Protein AF-A0A447XB36-F1 (afdb_monomer_lite)

Foldseek 3Di:
DCVLVVLVVVLPPDDPLVVLLVVLLPDDLVVLVVVLVVLVVLLLVLLVLLLVLLLVLLCLVQLVQVLVVLLVVLVVLLVVLVCVLVVVDPPDDDDDPVRNVVSVVSNVVSVVVNVVSVVSNVCSVVSNVVSVSSNVSSVSVSVVSVVSSVSSLVSSLVNLLVVLVVVLVCLLCPVPPPPCCVDPVVVVVSVVSNVVSVVSNVVSVVVSVVVVLVVVVVVLVSLQVSLVSSLVSLVVVPPGGPVSVVVSVVSVVVHDDPVVSVD

pLDDT: mean 79.92, std 12.74, range [40.78, 95.88]

Radius of gyration: 32.94 Å; chains: 1; bounding box: 85×35×101 Å

Secondary structure (DSSP, 8-state):
-HHHHHHHHHHTS---HHHHHHHHHHS-HHHHHHHHHHHHHHHHHHHHHHHHHHHHHHHHHHHHHHHHHHHHHHHHHHHHHHHHHHT-STTPPPPPHHHHHHHHHHHHHHHHHHHHHHHHHHHHHHHHHHHHHHHHHHHHHHHHHHHHHHHHHHHHHHHHHHHHHHHHHHHH--TT-TTTTTSHHHHHHHHHHHHHHHHHHHHHHHHHHHHHHHHHHHHHHHHHHHHHHHHHHHHHH-TT-HHHHHHHHHHHTTSPPGGGG--

Sequence (263 aa):
MRQATAALTALSDVDNDEETRKILSTLSLRQLETRVAQALDDLQNAQNDLASYNSQLVSLQTQPERVQNAMYNASQQLQQIRSRLDGTDVGETALRPSQKVLMQAQQALLNAEIDQQRKSLEGNTVLQDTLQKQRDYVTANSARLEHQLQLLQEAVNSKRLTLTEKTAQEAVSPDEAARIQANPLVKQELEINQQLSQRLITATENGNQLMQQNIKVKNWLERALQSERNIKEQIAVLKGSLLLSRILYQQQQTLPSADELET

Structure (mmCIF, N/CA/C/O backbone):
data_AF-A0A447XB36-F1
#
_entry.id   AF-A0A447XB36-F1
#
loop_
_atom_site.group_PDB
_atom_site.id
_atom_site.type_symbol
_atom_site.label_atom_id
_atom_site.label_alt_id
_atom_site.label_comp_id
_atom_site.label_asym_id
_atom_site.label_entity_id
_atom_site.label_seq_id
_atom_site.pdbx_PDB_ins_code
_atom_site.Cartn_x
_atom_site.Cartn_y
_atom_site.Cartn_z
_atom_site.occupancy
_atom_site.B_iso_or_equiv
_atom_site.auth_seq_id
_atom_site.auth_comp_id
_atom_site.auth_asym_id
_atom_site.auth_atom_id
_atom_site.pdbx_PDB_model_num
ATOM 1 N N . MET A 1 1 ? -5.882 9.132 -14.632 1.00 53.75 1 MET A N 1
ATOM 2 C CA . MET A 1 1 ? -5.693 10.569 -14.326 1.00 53.75 1 MET A CA 1
ATOM 3 C C . MET A 1 1 ? -6.924 11.231 -13.733 1.00 53.75 1 MET A C 1
ATOM 5 O O . MET A 1 1 ? -6.923 11.401 -12.525 1.00 53.75 1 MET A O 1
ATOM 9 N N . ARG A 1 2 ? -7.981 11.538 -14.506 1.00 57.16 2 ARG A N 1
ATOM 10 C CA . ARG A 1 2 ? -9.162 12.263 -13.982 1.00 57.16 2 ARG A CA 1
ATOM 11 C C . ARG A 1 2 ? -9.849 11.580 -12.796 1.00 57.16 2 ARG A C 1
ATOM 13 O O . ARG A 1 2 ? -10.275 12.274 -11.888 1.00 57.16 2 ARG A O 1
ATOM 20 N N . GLN A 1 3 ? -9.925 10.249 -12.787 1.00 61.97 3 GLN A N 1
ATOM 21 C CA . GLN A 1 3 ? -10.539 9.493 -11.689 1.00 61.97 3 GLN A CA 1
ATOM 22 C C . GLN A 1 3 ? -9.737 9.588 -10.386 1.00 61.97 3 GLN A C 1
ATOM 24 O O . GLN A 1 3 ? -10.319 9.922 -9.369 1.00 61.97 3 GLN A O 1
ATOM 29 N N . ALA A 1 4 ? -8.415 9.385 -10.417 1.00 57.50 4 ALA A N 1
ATOM 30 C CA . ALA A 1 4 ? -7.570 9.495 -9.223 1.00 57.50 4 ALA A CA 1
ATOM 31 C C . ALA A 1 4 ? -7.555 10.926 -8.662 1.00 57.50 4 ALA A C 1
ATOM 33 O O . ALA A 1 4 ? -7.683 11.112 -7.460 1.00 57.50 4 ALA A O 1
ATOM 34 N N . THR A 1 5 ? -7.480 11.947 -9.525 1.00 62.06 5 THR A N 1
ATOM 35 C CA . THR A 1 5 ? -7.550 13.349 -9.084 1.00 62.06 5 THR A CA 1
ATOM 36 C C . THR A 1 5 ? -8.934 13.720 -8.560 1.00 62.06 5 THR A C 1
ATOM 38 O O . THR A 1 5 ? -9.028 14.368 -7.526 1.00 62.06 5 THR A O 1
ATOM 41 N N . ALA A 1 6 ? -10.015 13.294 -9.222 1.00 61.00 6 ALA A N 1
ATOM 42 C CA . ALA A 1 6 ? -11.375 13.560 -8.753 1.00 61.00 6 ALA A CA 1
ATOM 43 C C . ALA A 1 6 ? -11.662 12.838 -7.431 1.00 61.00 6 ALA A C 1
ATOM 45 O O . ALA A 1 6 ? -12.258 13.426 -6.539 1.00 61.00 6 ALA A O 1
ATOM 46 N N . ALA A 1 7 ? -11.179 11.605 -7.279 1.00 60.91 7 ALA A N 1
ATOM 47 C CA . ALA A 1 7 ? -11.309 10.848 -6.046 1.00 60.91 7 ALA A CA 1
ATOM 48 C C . ALA A 1 7 ? -10.468 11.461 -4.912 1.00 60.91 7 ALA A C 1
ATOM 50 O O . ALA A 1 7 ? -10.973 11.574 -3.806 1.00 60.91 7 ALA A O 1
ATOM 51 N N . LEU A 1 8 ? -9.251 11.954 -5.186 1.00 58.94 8 LEU A N 1
ATOM 52 C CA . LEU A 1 8 ? -8.449 12.718 -4.218 1.00 58.94 8 LEU A CA 1
ATOM 53 C C . LEU A 1 8 ? -9.167 14.003 -3.767 1.00 58.94 8 LEU A C 1
ATOM 55 O O . LEU A 1 8 ? -9.155 14.338 -2.590 1.00 58.94 8 LEU A O 1
ATOM 59 N N . THR A 1 9 ? -9.818 14.701 -4.702 1.00 60.84 9 THR A N 1
ATOM 60 C CA . THR A 1 9 ? -10.578 15.928 -4.402 1.00 60.84 9 THR A CA 1
ATOM 61 C C . THR A 1 9 ? -11.859 15.621 -3.618 1.00 60.84 9 THR A C 1
ATOM 63 O O . THR A 1 9 ? -12.253 16.393 -2.756 1.00 60.84 9 THR A O 1
ATOM 66 N N . ALA A 1 10 ? -12.496 14.476 -3.876 1.00 60.31 10 ALA A N 1
ATOM 67 C CA . ALA A 1 10 ? -13.639 14.003 -3.096 1.00 60.31 10 ALA A CA 1
ATOM 68 C C . ALA A 1 10 ? -13.236 13.537 -1.686 1.00 60.31 10 ALA A C 1
ATOM 70 O O . ALA A 1 10 ? -14.026 13.642 -0.760 1.00 60.31 10 ALA A O 1
ATOM 71 N N . LEU A 1 11 ? -12.001 13.053 -1.519 1.00 56.59 11 LEU A N 1
ATOM 72 C CA . LEU A 1 11 ? -11.417 12.672 -0.230 1.00 56.59 11 LEU A CA 1
ATOM 73 C C . LEU A 1 11 ? -11.003 13.869 0.638 1.00 56.59 11 LEU A C 1
ATOM 75 O O . LEU A 1 11 ? -10.787 13.684 1.830 1.00 56.59 11 LEU A O 1
ATOM 79 N N . SER A 1 12 ? -10.855 15.072 0.069 1.00 52.69 12 SER A N 1
ATOM 80 C CA . SER A 1 12 ? -10.553 16.279 0.852 1.00 52.69 12 SER A CA 1
ATOM 81 C C . SER A 1 12 ? -11.791 16.927 1.472 1.00 52.69 12 SER A C 1
ATOM 83 O O . SER A 1 12 ? -11.647 17.909 2.198 1.00 52.69 12 SER A O 1
ATOM 85 N N . ASP A 1 13 ? -12.990 16.437 1.145 1.00 52.31 13 ASP A N 1
ATOM 86 C CA . ASP A 1 13 ? -14.212 16.880 1.805 1.00 52.31 13 ASP A CA 1
ATOM 87 C C . ASP A 1 13 ? -14.202 16.305 3.224 1.00 52.31 13 ASP A C 1
ATOM 89 O O . ASP A 1 13 ? -14.021 15.104 3.422 1.00 52.31 13 ASP A O 1
ATOM 93 N N . VAL A 1 14 ? -14.257 17.192 4.212 1.00 53.81 14 VAL A N 1
ATOM 94 C CA . VAL A 1 14 ? -14.005 16.863 5.615 1.00 53.81 14 VAL A CA 1
ATOM 95 C C . VAL A 1 14 ? -15.094 15.905 6.090 1.00 53.81 14 VAL A C 1
ATOM 97 O O . VAL A 1 14 ? -16.242 16.317 6.261 1.00 53.81 14 VAL A O 1
ATOM 100 N N . ASP A 1 15 ? -14.734 14.638 6.307 1.00 59.38 15 ASP A N 1
ATOM 101 C CA . ASP A 1 15 ? -15.600 13.677 6.987 1.00 59.38 15 ASP A CA 1
ATOM 102 C C . ASP A 1 15 ? -16.028 14.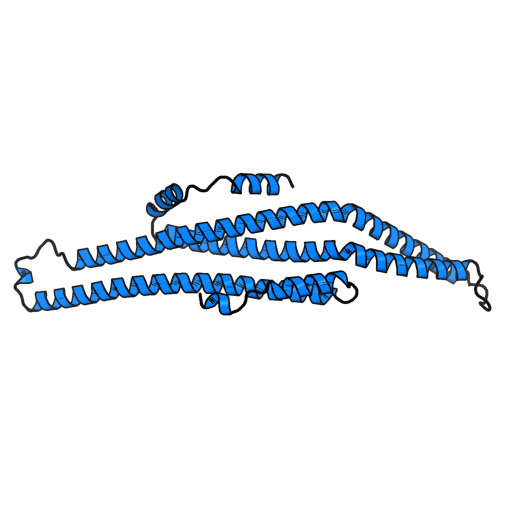298 8.326 1.00 59.38 15 ASP A C 1
ATOM 104 O O . ASP A 1 15 ? -15.210 14.645 9.182 1.00 59.38 15 ASP A O 1
ATOM 108 N N . ASN A 1 16 ? -17.333 14.512 8.495 1.00 77.31 16 ASN A N 1
ATOM 109 C CA . ASN A 1 16 ? -17.877 15.015 9.745 1.00 77.31 16 ASN A CA 1
ATOM 110 C C . ASN A 1 16 ? -17.871 13.865 10.758 1.00 77.31 16 ASN A C 1
ATOM 112 O O . ASN A 1 16 ? -18.843 13.114 10.860 1.00 77.31 16 ASN A O 1
ATOM 116 N N . ASP A 1 17 ? -16.767 13.719 11.493 1.00 81.62 17 ASP A N 1
ATOM 117 C CA . ASP A 1 17 ? -16.557 12.664 12.494 1.00 81.62 17 ASP A CA 1
ATOM 118 C C . ASP A 1 17 ? -17.756 12.495 13.438 1.00 81.62 17 ASP A C 1
ATOM 120 O O . ASP A 1 17 ? -18.117 11.377 13.806 1.00 81.62 17 ASP A O 1
ATOM 124 N N . GLU A 1 18 ? -18.419 13.595 13.797 1.00 81.25 18 GLU A N 1
ATOM 125 C CA . GLU A 1 18 ? -19.588 13.592 14.675 1.00 81.25 18 GLU A CA 1
ATOM 126 C C . GLU A 1 18 ? -20.813 12.934 14.020 1.00 81.25 18 GLU A C 1
ATOM 128 O O . GLU A 1 18 ? -21.544 12.162 14.646 1.00 81.25 18 GLU A O 1
ATOM 133 N N . GLU A 1 19 ? -21.038 13.204 12.738 1.00 84.06 19 GLU A N 1
ATOM 134 C CA . GLU A 1 19 ? -22.109 12.582 11.962 1.00 84.06 19 GLU A CA 1
ATOM 135 C C . GLU A 1 19 ? -21.817 11.102 11.707 1.00 84.06 19 GLU A C 1
ATOM 137 O O . GLU A 1 19 ? -22.691 10.251 11.903 1.00 84.06 19 GLU A O 1
ATOM 142 N N . THR A 1 20 ? -20.562 10.774 11.396 1.00 84.94 20 THR A N 1
ATOM 143 C CA . THR A 1 20 ? -20.104 9.391 11.255 1.00 84.94 20 THR A CA 1
ATOM 144 C C . THR A 1 20 ? -20.304 8.614 12.555 1.00 84.94 20 THR A C 1
ATOM 146 O O . THR A 1 20 ? -20.911 7.542 12.536 1.00 84.94 20 THR A O 1
ATOM 149 N N . ARG A 1 21 ? -19.904 9.163 13.711 1.00 87.88 21 ARG A N 1
ATOM 150 C CA . ARG A 1 21 ? -20.136 8.546 15.030 1.00 87.88 21 ARG A CA 1
ATOM 151 C C . ARG A 1 21 ? -21.618 8.308 15.307 1.00 87.88 21 ARG A C 1
ATOM 153 O O . ARG A 1 21 ? -21.983 7.216 15.752 1.00 87.88 21 ARG A O 1
ATOM 160 N N . LYS A 1 22 ? -22.486 9.281 15.003 1.00 88.12 22 LYS A N 1
ATOM 161 C CA . LYS A 1 22 ? -23.944 9.119 15.140 1.00 88.12 22 LYS A CA 1
ATOM 162 C C . LYS A 1 22 ? -24.453 7.954 14.306 1.00 88.12 22 LYS A C 1
ATOM 164 O O . LYS A 1 22 ? -25.124 7.084 14.857 1.00 88.12 22 LYS A O 1
ATOM 169 N N . ILE A 1 23 ? -24.087 7.882 13.027 1.00 88.88 23 ILE A N 1
ATOM 170 C CA . ILE A 1 23 ? -24.477 6.774 12.146 1.00 88.88 23 ILE A CA 1
ATOM 171 C C . ILE A 1 23 ? -23.977 5.440 12.712 1.00 88.88 23 ILE A C 1
ATOM 173 O O . ILE A 1 23 ? -24.759 4.496 12.831 1.00 88.88 23 ILE A O 1
ATOM 177 N N . LEU A 1 24 ? -22.707 5.357 13.114 1.00 90.75 24 LEU A N 1
ATOM 178 C CA . LEU A 1 24 ? -22.121 4.132 13.661 1.00 90.75 24 LEU A CA 1
ATOM 179 C C . LEU A 1 24 ? -22.831 3.656 14.939 1.00 90.75 24 LEU A C 1
ATOM 181 O O . LEU A 1 24 ? -23.080 2.461 15.080 1.00 90.75 24 LEU A O 1
ATOM 185 N N . SER A 1 25 ? -23.239 4.566 15.829 1.00 89.12 25 SER A N 1
ATOM 186 C CA . SER A 1 25 ? -23.944 4.211 17.074 1.00 89.12 25 SER A CA 1
ATOM 187 C C . SER A 1 25 ? -25.290 3.496 16.849 1.00 89.12 25 SER A C 1
ATOM 189 O O . SER A 1 25 ? -25.697 2.648 17.658 1.00 89.12 25 SER A O 1
ATOM 191 N N . THR A 1 26 ? -25.962 3.792 15.727 1.00 91.88 26 THR A N 1
ATOM 192 C CA . THR A 1 26 ? -27.257 3.189 15.362 1.00 91.88 26 THR A CA 1
ATOM 193 C C . THR A 1 26 ? -27.130 1.747 14.875 1.00 91.88 26 THR A C 1
ATOM 195 O O . THR A 1 26 ? -28.108 0.999 14.895 1.00 91.88 26 THR A O 1
ATOM 198 N N . LEU A 1 27 ? -25.929 1.328 14.473 1.00 92.75 27 LEU A N 1
ATOM 199 C CA . LEU A 1 27 ? -25.681 -0.009 13.954 1.00 92.75 27 LEU A CA 1
ATOM 200 C C . LEU A 1 27 ? -25.655 -1.055 15.076 1.00 92.75 27 LEU A C 1
ATOM 202 O O . LEU A 1 27 ? -25.348 -0.789 16.244 1.00 92.75 27 LEU A O 1
ATOM 206 N N . SER A 1 28 ? -25.979 -2.290 14.702 1.00 94.25 28 SER A N 1
ATOM 207 C CA . SER A 1 28 ? -25.797 -3.452 15.573 1.00 94.25 28 SER A CA 1
ATOM 208 C C . SER A 1 28 ? -24.318 -3.824 15.699 1.00 94.25 28 SER A C 1
ATOM 210 O O . SER A 1 28 ? -23.525 -3.572 14.790 1.00 94.25 28 SER A O 1
ATOM 212 N N . LEU A 1 29 ? -23.955 -4.500 16.796 1.00 91.44 29 LEU A N 1
ATOM 213 C CA . LEU A 1 29 ? -22.586 -4.978 17.024 1.00 91.44 29 LEU A CA 1
ATOM 214 C C . LEU A 1 29 ? -22.067 -5.806 15.836 1.00 91.44 29 LEU A C 1
ATOM 216 O O . LEU A 1 29 ? -20.983 -5.544 15.328 1.00 91.44 29 LEU A O 1
ATOM 220 N N . ARG A 1 30 ? -22.888 -6.723 15.314 1.00 91.75 30 ARG A N 1
ATOM 221 C CA . ARG A 1 30 ? -22.528 -7.561 14.162 1.00 91.75 30 ARG A CA 1
ATOM 222 C C . ARG A 1 30 ? -22.269 -6.746 12.889 1.00 91.75 30 ARG A C 1
ATOM 224 O O . ARG A 1 30 ? -21.367 -7.073 12.120 1.00 91.75 30 ARG A O 1
ATOM 231 N N . GLN A 1 31 ? -23.051 -5.691 12.646 1.00 93.69 31 GLN A N 1
ATOM 232 C CA . GLN A 1 31 ? -22.829 -4.796 11.504 1.00 93.69 31 GLN A CA 1
ATOM 233 C C . GLN A 1 31 ? -21.529 -4.005 11.660 1.00 93.69 31 GLN A C 1
ATOM 235 O O . GLN A 1 31 ? -20.800 -3.851 10.682 1.00 93.69 31 GLN A O 1
ATOM 240 N N . LEU A 1 32 ? -21.226 -3.536 12.873 1.00 93.12 32 LEU A N 1
ATOM 241 C CA . LEU A 1 32 ? -19.975 -2.841 13.168 1.00 93.12 32 LEU A CA 1
ATOM 242 C C . LEU A 1 32 ? -18.763 -3.762 12.976 1.00 93.12 32 LEU A C 1
ATOM 244 O O . LEU A 1 32 ? -17.835 -3.391 12.268 1.00 93.12 32 LEU A O 1
ATOM 248 N N . GLU A 1 33 ? -18.804 -4.988 13.501 1.00 89.62 33 GLU A N 1
ATOM 249 C CA . GLU A 1 33 ? -17.739 -5.989 13.326 1.00 89.62 33 GLU A CA 1
ATOM 250 C C . GLU A 1 33 ? -17.520 -6.358 11.852 1.00 89.62 33 GLU A C 1
ATOM 252 O O . GLU A 1 33 ? -16.382 -6.471 11.400 1.00 89.62 33 GLU A O 1
ATOM 257 N N . THR A 1 34 ? -18.601 -6.471 11.072 1.00 94.06 34 THR A N 1
ATOM 258 C CA . THR A 1 34 ? -18.507 -6.710 9.621 1.00 94.06 34 THR A CA 1
ATOM 259 C C . THR A 1 34 ? -17.826 -5.538 8.910 1.00 94.06 34 THR A C 1
ATOM 261 O O . THR A 1 34 ? -16.974 -5.746 8.051 1.00 94.06 34 THR A O 1
ATOM 264 N N . ARG A 1 35 ? -18.162 -4.294 9.281 1.00 93.19 35 ARG A N 1
ATOM 265 C CA . ARG A 1 35 ? -17.521 -3.097 8.717 1.00 93.19 35 ARG A CA 1
ATOM 266 C C . ARG A 1 35 ? -16.053 -2.973 9.117 1.00 93.19 35 ARG A C 1
ATOM 268 O O . ARG A 1 35 ? -15.262 -2.547 8.289 1.00 93.19 35 ARG A O 1
ATOM 275 N N . VAL A 1 36 ? -15.684 -3.370 10.337 1.00 89.81 36 VAL A N 1
ATOM 276 C CA . VAL A 1 36 ? -14.276 -3.455 10.763 1.00 89.81 36 VAL A CA 1
ATOM 277 C C . VAL A 1 36 ? -13.513 -4.440 9.880 1.00 89.81 36 VAL A C 1
ATOM 279 O O . VAL A 1 36 ? -12.445 -4.101 9.381 1.00 89.81 36 VAL A O 1
ATOM 282 N N . ALA A 1 37 ? -14.065 -5.635 9.647 1.00 88.88 37 ALA A N 1
ATOM 283 C CA . ALA A 1 37 ? -13.432 -6.630 8.785 1.00 88.88 37 ALA A CA 1
ATOM 284 C C . ALA A 1 37 ? -13.259 -6.120 7.344 1.00 88.88 37 ALA A C 1
ATOM 286 O O . ALA A 1 37 ? -12.182 -6.280 6.776 1.00 88.88 37 ALA A O 1
ATOM 287 N N . GLN A 1 38 ? -14.277 -5.454 6.787 1.00 92.31 38 GLN A N 1
ATOM 288 C CA . GLN A 1 38 ? -14.195 -4.858 5.452 1.00 92.31 38 GLN A CA 1
ATOM 289 C C . GLN A 1 38 ? -13.150 -3.740 5.383 1.00 92.31 38 GLN A C 1
ATOM 291 O O . GLN A 1 38 ? -12.333 -3.732 4.475 1.00 92.31 38 GLN A O 1
ATOM 296 N N . ALA A 1 39 ? -13.131 -2.827 6.359 1.00 89.00 39 ALA A N 1
ATOM 297 C CA . ALA A 1 39 ? -12.161 -1.733 6.392 1.00 89.00 39 ALA A CA 1
ATOM 298 C C . ALA A 1 39 ? -10.715 -2.246 6.502 1.00 89.00 39 ALA A C 1
ATOM 300 O O . ALA A 1 39 ? -9.812 -1.662 5.910 1.00 89.00 39 ALA A O 1
ATOM 301 N N . LEU A 1 40 ? -10.494 -3.352 7.222 1.00 87.19 40 LEU A N 1
ATOM 302 C CA . LEU A 1 40 ? -9.193 -4.021 7.279 1.00 87.19 40 LEU A CA 1
ATOM 303 C C . LEU A 1 40 ? -8.793 -4.644 5.933 1.00 87.19 40 LEU A C 1
ATOM 305 O O . LEU A 1 40 ? -7.628 -4.549 5.560 1.00 87.19 40 LEU A O 1
ATOM 309 N N . ASP A 1 41 ? -9.727 -5.271 5.215 1.00 90.06 41 ASP A N 1
ATOM 310 C CA . ASP A 1 41 ? -9.472 -5.831 3.879 1.00 90.06 41 ASP A CA 1
ATOM 311 C C . ASP A 1 41 ? -9.183 -4.723 2.851 1.00 90.06 41 ASP A C 1
ATOM 313 O O . ASP A 1 41 ? -8.203 -4.781 2.109 1.00 90.06 41 ASP A O 1
ATOM 317 N N . ASP A 1 42 ? -9.972 -3.647 2.873 1.00 90.19 42 ASP A N 1
ATOM 318 C CA . ASP A 1 42 ? -9.775 -2.473 2.021 1.00 90.19 42 ASP A CA 1
ATOM 319 C C . ASP A 1 42 ? -8.419 -1.803 2.296 1.00 90.19 42 ASP A C 1
ATOM 321 O O . ASP A 1 42 ? -7.712 -1.420 1.360 1.00 90.19 42 ASP A O 1
ATOM 325 N N . LEU A 1 43 ? -8.024 -1.693 3.572 1.00 86.62 43 LEU A N 1
ATOM 326 C CA . LEU A 1 43 ? -6.723 -1.151 3.967 1.00 86.62 43 LEU A CA 1
ATOM 327 C C . LEU A 1 43 ? -5.581 -2.038 3.462 1.00 86.62 43 LEU A C 1
ATOM 329 O O . LEU A 1 43 ? -4.606 -1.527 2.912 1.00 86.62 43 LEU A O 1
ATOM 333 N N . GLN A 1 44 ? -5.720 -3.359 3.583 1.00 85.75 44 GLN A N 1
ATOM 334 C CA . GLN A 1 44 ? -4.738 -4.313 3.077 1.00 85.75 44 GLN A CA 1
ATOM 335 C C . GLN A 1 44 ? -4.583 -4.207 1.550 1.00 85.75 44 GLN A C 1
ATOM 337 O O . GLN A 1 44 ? -3.464 -4.200 1.031 1.00 85.75 44 GLN A O 1
ATOM 342 N N . ASN A 1 45 ? -5.690 -4.073 0.818 1.00 89.75 45 ASN A N 1
ATOM 343 C CA . ASN A 1 45 ? -5.673 -3.876 -0.631 1.00 89.75 45 ASN A CA 1
ATOM 344 C C . ASN A 1 45 ? -5.000 -2.551 -1.017 1.00 89.75 45 ASN A C 1
ATOM 346 O O . ASN A 1 45 ? -4.112 -2.542 -1.870 1.00 89.75 45 ASN A O 1
ATOM 350 N N . ALA A 1 46 ? -5.333 -1.454 -0.332 1.00 87.94 46 ALA A N 1
ATOM 351 C CA . ALA A 1 46 ? -4.697 -0.157 -0.552 1.00 87.94 46 ALA A CA 1
ATOM 352 C C . ALA A 1 46 ? -3.179 -0.208 -0.294 1.00 87.94 46 ALA A C 1
ATOM 354 O O . ALA A 1 46 ? -2.389 0.339 -1.063 1.00 87.94 46 ALA A O 1
ATOM 355 N N . GLN A 1 47 ? -2.731 -0.915 0.743 1.00 82.00 47 GLN A N 1
ATOM 356 C CA . GLN A 1 47 ? -1.302 -1.100 1.002 1.00 82.00 47 GLN A CA 1
ATOM 357 C C . GLN A 1 47 ? -0.597 -1.919 -0.095 1.00 82.00 47 GLN A C 1
ATOM 359 O O . GLN A 1 47 ? 0.507 -1.556 -0.508 1.00 82.00 47 GLN A O 1
ATOM 364 N N . ASN A 1 48 ? -1.231 -2.979 -0.611 1.00 85.38 48 ASN A N 1
ATOM 365 C CA . ASN A 1 48 ? -0.708 -3.756 -1.743 1.00 85.38 48 ASN A CA 1
ATOM 366 C C . ASN A 1 48 ? -0.627 -2.922 -3.035 1.00 85.38 48 ASN A C 1
ATOM 368 O O . ASN A 1 48 ? 0.320 -3.055 -3.812 1.00 85.38 48 ASN A O 1
ATOM 372 N N . ASP A 1 49 ? -1.586 -2.030 -3.270 1.00 87.38 49 ASP A N 1
ATOM 373 C CA . ASP A 1 49 ? -1.532 -1.113 -4.410 1.00 87.38 49 ASP A CA 1
ATOM 374 C C . ASP A 1 49 ? -0.380 -0.113 -4.253 1.00 87.38 49 ASP A C 1
ATOM 376 O O 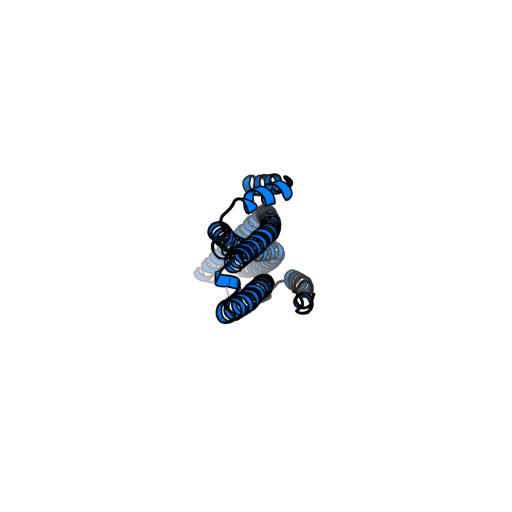. ASP A 1 49 ? 0.402 0.102 -5.183 1.00 87.38 49 ASP A O 1
ATOM 380 N N . LEU A 1 50 ? -0.210 0.449 -3.052 1.00 85.38 50 LEU A N 1
ATOM 381 C CA . LEU A 1 50 ? 0.876 1.376 -2.728 1.00 85.38 50 LEU A CA 1
ATOM 382 C C . LEU A 1 50 ? 2.256 0.731 -2.921 1.00 85.38 50 LEU A C 1
ATOM 384 O O . LEU A 1 50 ? 3.172 1.373 -3.439 1.00 85.38 50 LEU A O 1
ATOM 388 N N . ALA A 1 51 ? 2.393 -0.544 -2.556 1.00 80.75 51 ALA A N 1
ATOM 389 C CA . ALA A 1 51 ? 3.558 -1.375 -2.846 1.00 80.75 51 ALA A CA 1
ATOM 390 C C . ALA A 1 51 ? 3.907 -1.385 -4.335 1.00 80.75 51 ALA A C 1
ATOM 392 O O . ALA A 1 51 ? 5.012 -1.021 -4.746 1.00 80.75 51 ALA A O 1
ATOM 393 N N . SER A 1 52 ? 2.920 -1.782 -5.137 1.00 85.94 52 SER A N 1
ATOM 394 C CA . SER A 1 52 ? 3.056 -1.963 -6.573 1.00 85.94 52 SER A CA 1
ATOM 395 C C . SER A 1 52 ? 3.394 -0.641 -7.255 1.00 85.94 52 SER A C 1
ATOM 397 O O . SER A 1 52 ? 4.334 -0.576 -8.049 1.00 85.94 52 SER A O 1
ATOM 399 N N . TYR A 1 53 ? 2.705 0.444 -6.889 1.00 87.25 53 TYR A N 1
ATOM 400 C CA . TYR A 1 53 ? 2.986 1.772 -7.428 1.00 87.25 53 TYR A CA 1
ATOM 401 C C . TYR A 1 53 ? 4.377 2.276 -7.050 1.00 87.25 53 TYR A C 1
ATOM 403 O O . TYR A 1 53 ? 5.060 2.835 -7.905 1.00 87.25 53 TYR A O 1
ATOM 411 N N . ASN A 1 54 ? 4.840 2.047 -5.818 1.00 82.44 54 ASN A N 1
ATOM 412 C CA . ASN A 1 54 ? 6.192 2.433 -5.413 1.00 82.44 54 ASN A CA 1
ATOM 413 C C . ASN A 1 54 ? 7.268 1.657 -6.183 1.00 82.44 54 ASN A C 1
ATOM 415 O O . ASN A 1 54 ? 8.217 2.269 -6.672 1.00 82.44 54 ASN A O 1
ATOM 419 N N . SER A 1 55 ? 7.107 0.344 -6.355 1.00 82.75 55 SER A N 1
ATOM 420 C CA . SER A 1 55 ? 8.033 -0.475 -7.149 1.00 82.75 55 SER A CA 1
ATOM 421 C C . SER A 1 55 ? 8.096 -0.006 -8.610 1.00 82.75 55 SER A C 1
ATOM 423 O O . SER A 1 55 ? 9.176 0.241 -9.162 1.00 82.75 55 SER A O 1
ATOM 425 N N . GLN A 1 56 ? 6.932 0.241 -9.221 1.00 86.69 56 GLN A N 1
ATOM 426 C CA . GLN A 1 56 ? 6.838 0.774 -10.581 1.00 86.69 56 GLN A CA 1
ATOM 427 C C . GLN A 1 56 ? 7.456 2.175 -10.698 1.00 86.69 56 GLN A C 1
ATOM 429 O O . GLN A 1 56 ? 8.210 2.429 -11.638 1.00 86.69 56 GLN A O 1
ATOM 434 N N . LEU A 1 57 ? 7.209 3.067 -9.732 1.00 87.06 57 LEU A N 1
ATOM 435 C CA . LEU A 1 57 ? 7.803 4.405 -9.693 1.00 87.06 57 LEU A CA 1
ATOM 436 C C . LEU A 1 57 ? 9.325 4.351 -9.611 1.00 87.06 57 LEU A C 1
ATOM 438 O O . LEU A 1 57 ? 9.989 5.057 -10.366 1.00 87.06 57 LEU A O 1
ATOM 442 N N . VAL A 1 58 ? 9.890 3.505 -8.749 1.00 83.44 58 VAL A N 1
ATOM 443 C CA . VAL A 1 58 ? 11.348 3.349 -8.645 1.00 83.44 58 VAL A CA 1
ATOM 444 C C . VAL A 1 58 ? 11.926 2.805 -9.953 1.00 83.44 58 VAL A C 1
ATOM 446 O O . VAL A 1 58 ? 12.951 3.298 -10.436 1.00 83.44 58 VAL A O 1
ATOM 449 N N . SER A 1 59 ? 11.254 1.835 -10.579 1.00 83.38 59 SER A N 1
ATOM 450 C CA . SER A 1 59 ? 11.656 1.320 -11.890 1.00 83.38 59 SER A CA 1
ATOM 451 C C . SER A 1 59 ? 11.664 2.417 -12.957 1.00 83.38 59 SER A C 1
ATOM 453 O O . SER A 1 59 ? 12.647 2.530 -13.691 1.00 83.38 59 SER A O 1
ATOM 455 N N . LEU A 1 60 ? 10.631 3.261 -13.016 1.00 87.12 60 LEU A N 1
ATOM 456 C CA . LEU A 1 60 ? 10.549 4.387 -13.952 1.00 87.12 60 LEU A CA 1
ATOM 457 C C . LEU A 1 60 ? 11.573 5.489 -13.655 1.00 87.12 60 LEU A C 1
ATOM 459 O O . LEU A 1 60 ? 12.194 6.010 -14.579 1.00 87.12 60 LEU A O 1
ATOM 463 N N . GLN A 1 61 ? 11.815 5.811 -12.383 1.00 84.62 61 GLN A N 1
ATOM 464 C CA . GLN A 1 61 ? 12.812 6.806 -11.963 1.00 84.62 61 GLN A CA 1
ATOM 465 C C . GLN A 1 61 ? 14.239 6.399 -12.344 1.00 84.62 61 GLN A C 1
ATOM 467 O O . GLN A 1 61 ? 15.061 7.244 -12.688 1.00 84.62 61 GLN A O 1
ATOM 472 N N . THR A 1 62 ? 14.532 5.101 -12.307 1.00 83.94 62 THR A N 1
ATOM 473 C CA . THR A 1 62 ? 15.848 4.539 -12.655 1.00 83.94 62 THR A CA 1
ATOM 474 C C . THR A 1 62 ? 15.971 4.178 -14.139 1.00 83.94 62 THR A C 1
ATOM 476 O O . THR A 1 62 ? 17.066 3.905 -14.633 1.00 83.94 62 THR A O 1
ATOM 479 N N . GLN A 1 63 ? 14.867 4.205 -14.888 1.00 85.75 63 GLN A N 1
ATOM 480 C CA . GLN A 1 63 ? 14.840 3.889 -16.314 1.00 85.75 63 GLN A CA 1
ATOM 481 C C . GLN A 1 63 ? 15.720 4.807 -17.180 1.00 85.75 63 GLN A C 1
ATOM 483 O O . GLN A 1 63 ? 16.392 4.262 -18.055 1.00 85.75 63 GLN A O 1
ATOM 488 N N . PRO A 1 64 ? 15.798 6.139 -16.968 1.00 88.19 64 PRO A N 1
ATOM 489 C CA . PRO A 1 64 ? 16.673 7.009 -17.750 1.00 88.19 64 PRO A CA 1
ATOM 490 C C . PRO A 1 64 ? 18.142 6.603 -17.674 1.00 88.19 64 PRO A C 1
ATOM 492 O O . PRO A 1 64 ? 18.803 6.535 -18.705 1.00 88.19 64 PRO A O 1
ATOM 495 N N . GLU A 1 65 ? 18.638 6.269 -16.481 1.00 85.81 65 GLU A N 1
ATOM 496 C CA . GLU A 1 65 ? 20.018 5.809 -16.289 1.00 85.81 65 GLU A CA 1
ATOM 497 C C . GLU A 1 65 ? 20.255 4.469 -17.003 1.00 85.81 65 GLU A C 1
ATOM 499 O O . GLU A 1 65 ? 21.222 4.321 -17.752 1.00 85.81 65 GLU A O 1
ATOM 504 N N . ARG A 1 66 ? 19.329 3.508 -16.853 1.00 84.62 66 ARG A N 1
ATOM 505 C CA . ARG A 1 66 ? 19.418 2.209 -17.543 1.00 84.62 66 ARG A CA 1
ATOM 506 C C . ARG A 1 66 ? 19.417 2.360 -19.063 1.00 84.62 66 ARG A C 1
ATOM 508 O O . ARG A 1 66 ? 20.209 1.707 -19.737 1.00 84.62 66 ARG A O 1
ATOM 515 N N . VAL A 1 67 ? 18.544 3.214 -19.595 1.00 89.00 67 VAL A N 1
ATOM 516 C CA . VAL A 1 67 ? 18.460 3.480 -21.033 1.00 89.00 67 VAL A CA 1
ATOM 517 C C . VAL A 1 67 ? 19.721 4.182 -21.526 1.00 89.00 67 VAL A C 1
ATOM 519 O O . VAL A 1 67 ? 20.261 3.774 -22.544 1.00 89.00 67 VAL A O 1
ATOM 522 N N . GLN A 1 68 ? 20.247 5.174 -20.806 1.00 87.88 68 GLN A N 1
ATOM 523 C CA . GLN A 1 68 ? 21.502 5.830 -21.189 1.00 87.88 68 GLN A CA 1
ATOM 524 C C . GLN A 1 68 ? 22.664 4.830 -21.275 1.00 87.88 68 GLN A C 1
ATOM 526 O O . GLN A 1 68 ? 23.384 4.819 -22.273 1.00 87.88 68 GLN A O 1
ATOM 531 N N . ASN A 1 69 ? 22.798 3.939 -20.288 1.00 87.06 69 ASN A N 1
ATOM 532 C CA . ASN A 1 69 ? 23.814 2.883 -20.300 1.00 87.06 69 ASN A CA 1
ATOM 533 C C . ASN A 1 69 ? 23.616 1.898 -21.466 1.00 87.06 69 ASN A C 1
ATOM 535 O O . ASN A 1 69 ? 24.576 1.533 -22.147 1.00 87.06 69 ASN A O 1
ATOM 539 N N . ALA A 1 70 ? 22.374 1.484 -21.732 1.00 87.38 70 ALA A N 1
ATOM 540 C CA . ALA A 1 70 ? 22.055 0.583 -22.836 1.00 87.38 70 ALA A CA 1
ATOM 541 C C . ALA A 1 70 ? 22.315 1.229 -24.211 1.00 87.38 70 ALA A C 1
ATOM 543 O O . ALA A 1 70 ? 22.963 0.615 -25.058 1.00 87.38 70 ALA A O 1
ATOM 544 N N . MET A 1 71 ? 21.899 2.483 -24.411 1.00 88.88 71 MET A N 1
ATOM 545 C CA . MET A 1 71 ? 22.165 3.257 -25.627 1.00 88.88 71 MET A CA 1
ATOM 546 C C . MET A 1 71 ? 23.665 3.464 -25.854 1.00 88.88 71 MET A C 1
ATOM 548 O O . MET A 1 71 ? 24.128 3.356 -26.989 1.00 88.88 71 MET A O 1
ATOM 552 N N . TYR A 1 72 ? 24.432 3.739 -24.795 1.00 91.00 72 TYR A N 1
ATOM 553 C CA . TYR A 1 72 ? 25.885 3.883 -24.876 1.00 91.00 72 TYR A CA 1
ATOM 554 C C . TYR A 1 72 ? 26.548 2.589 -25.367 1.00 91.00 72 TYR A C 1
ATOM 556 O O . TYR A 1 72 ? 27.306 2.613 -26.339 1.00 91.00 72 TYR A O 1
ATOM 564 N N . ASN A 1 73 ? 26.192 1.449 -24.769 1.00 90.56 73 ASN A N 1
ATOM 565 C CA . ASN A 1 73 ? 26.700 0.138 -25.179 1.00 90.56 73 ASN A CA 1
ATOM 566 C C . ASN A 1 73 ? 26.298 -0.211 -26.622 1.00 90.56 73 ASN A C 1
ATOM 568 O O . ASN A 1 73 ? 27.142 -0.641 -27.411 1.00 90.56 73 ASN A O 1
ATOM 572 N N . ALA A 1 74 ? 25.036 0.022 -26.996 1.00 91.44 74 ALA A N 1
ATOM 573 C CA . ALA A 1 74 ? 24.548 -0.210 -28.355 1.00 91.44 74 ALA A CA 1
ATOM 574 C C . ALA A 1 74 ? 25.276 0.675 -29.383 1.00 91.44 74 ALA A C 1
ATOM 576 O O . ALA A 1 74 ? 25.650 0.206 -30.457 1.00 91.44 74 ALA A O 1
ATOM 577 N N . SER A 1 75 ? 25.557 1.937 -29.038 1.00 91.81 75 SER A N 1
ATOM 578 C CA . SER A 1 75 ? 26.323 2.854 -29.887 1.00 91.81 75 SER A CA 1
ATOM 579 C C . SER A 1 75 ? 27.769 2.393 -30.087 1.00 91.81 75 SER A C 1
ATOM 581 O O . SER A 1 75 ? 28.280 2.480 -31.204 1.00 91.81 75 SER A O 1
ATOM 583 N N . GLN A 1 76 ? 28.433 1.884 -29.044 1.00 93.62 76 GLN A N 1
ATOM 584 C CA . GLN A 1 76 ? 29.782 1.322 -29.176 1.00 93.62 76 GLN A CA 1
ATOM 585 C C . GLN A 1 76 ? 29.797 0.091 -30.091 1.00 93.62 76 GLN A C 1
ATOM 587 O O . GLN A 1 76 ? 30.643 -0.012 -30.979 1.00 93.62 76 GLN A O 1
ATOM 592 N N . GLN A 1 77 ? 28.832 -0.818 -29.928 1.00 93.38 77 GLN A N 1
ATOM 593 C CA . GLN A 1 77 ? 28.707 -1.997 -30.791 1.00 93.38 77 GLN A CA 1
ATOM 594 C C . GLN A 1 77 ? 28.418 -1.610 -32.244 1.00 93.38 77 GLN A C 1
ATOM 596 O O . GLN A 1 77 ? 29.007 -2.176 -33.161 1.00 93.38 77 GLN A O 1
ATOM 601 N N . LEU A 1 78 ? 27.571 -0.603 -32.474 1.00 94.25 78 LEU A N 1
ATOM 602 C CA . LEU A 1 78 ? 27.315 -0.073 -33.813 1.00 94.25 78 LEU A CA 1
ATOM 603 C C . LEU A 1 78 ? 28.576 0.501 -34.466 1.00 94.25 78 LEU A C 1
ATOM 605 O O . LEU A 1 78 ? 28.770 0.299 -35.664 1.00 94.25 78 LEU A O 1
ATOM 609 N N . GLN A 1 79 ? 29.434 1.192 -33.708 1.00 91.75 79 GLN A N 1
ATOM 610 C CA . GLN A 1 79 ? 30.715 1.690 -34.218 1.00 91.75 79 GLN A CA 1
ATOM 611 C C . GLN A 1 79 ? 31.654 0.545 -34.610 1.00 91.75 79 GLN A C 1
ATOM 613 O O . GLN A 1 79 ? 32.210 0.585 -35.703 1.00 91.75 79 GLN A O 1
ATOM 618 N N . GLN A 1 80 ? 31.763 -0.500 -33.783 1.00 90.69 80 GLN A N 1
ATOM 619 C CA . GLN A 1 80 ? 32.564 -1.694 -34.093 1.00 90.69 80 GLN A CA 1
ATOM 620 C C . GLN A 1 80 ? 32.022 -2.468 -35.304 1.00 90.69 80 GLN A C 1
ATOM 622 O O . GLN A 1 80 ? 32.775 -2.967 -36.134 1.00 90.69 80 GLN A O 1
ATOM 627 N N . ILE A 1 81 ? 30.697 -2.574 -35.435 1.00 91.12 81 ILE A N 1
ATOM 628 C CA . ILE A 1 81 ? 30.080 -3.212 -36.603 1.00 91.12 81 ILE A CA 1
ATOM 629 C C . ILE A 1 81 ? 30.375 -2.398 -37.868 1.00 91.12 81 ILE A C 1
ATOM 631 O O . ILE A 1 81 ? 30.678 -2.986 -38.904 1.00 91.12 81 ILE A O 1
ATOM 635 N N . ARG A 1 82 ? 30.323 -1.060 -37.790 1.00 89.50 82 ARG A N 1
ATOM 636 C CA . ARG A 1 82 ? 30.671 -0.175 -38.911 1.00 89.50 82 ARG A CA 1
ATOM 637 C C . ARG A 1 82 ? 32.149 -0.284 -39.291 1.00 89.50 82 ARG A C 1
ATOM 639 O O . ARG A 1 82 ? 32.415 -0.500 -40.465 1.00 89.50 82 ARG A O 1
ATOM 646 N N . SER A 1 83 ? 33.085 -0.237 -38.336 1.00 88.38 83 SER A N 1
ATOM 647 C CA . SER A 1 83 ? 34.529 -0.341 -38.631 1.00 88.38 83 SER A CA 1
ATOM 648 C C . SER A 1 83 ? 34.879 -1.638 -39.365 1.00 88.38 83 SER A C 1
ATOM 650 O O . SER A 1 83 ? 35.580 -1.614 -40.380 1.00 88.38 83 SER A O 1
ATOM 652 N N . ARG A 1 84 ? 34.300 -2.758 -38.917 1.00 85.75 84 ARG A N 1
ATOM 653 C CA . ARG A 1 84 ? 34.476 -4.066 -39.556 1.00 85.75 84 ARG A CA 1
ATOM 654 C C . ARG A 1 84 ? 33.805 -4.158 -40.924 1.00 85.75 84 ARG A C 1
ATOM 656 O O . ARG A 1 84 ? 34.384 -4.720 -41.849 1.00 85.75 84 ARG A O 1
ATOM 663 N N . LEU A 1 85 ? 32.596 -3.610 -41.086 1.00 84.81 85 LEU A N 1
ATOM 664 C CA . LEU A 1 85 ? 31.911 -3.572 -42.387 1.00 84.81 85 LEU A CA 1
ATOM 665 C C . LEU A 1 85 ? 32.673 -2.724 -43.417 1.00 84.81 85 LEU A C 1
ATOM 667 O O . LEU A 1 85 ? 32.763 -3.131 -44.577 1.00 84.81 85 LEU A O 1
ATOM 671 N N . ASP A 1 86 ? 33.238 -1.597 -42.981 1.00 84.50 86 ASP A N 1
ATOM 672 C CA . ASP A 1 86 ? 34.028 -0.677 -43.805 1.00 84.50 86 ASP A CA 1
ATOM 673 C C . ASP A 1 86 ? 35.451 -1.206 -44.075 1.00 84.50 86 ASP A C 1
ATOM 675 O O . ASP A 1 86 ? 36.156 -0.677 -44.933 1.00 84.50 86 ASP A O 1
ATOM 679 N N . GLY A 1 87 ? 35.877 -2.267 -43.373 1.00 76.94 87 GLY A N 1
ATOM 680 C CA . GLY A 1 87 ? 37.202 -2.875 -43.520 1.00 76.94 87 GLY A CA 1
ATOM 681 C C . GLY A 1 87 ? 38.337 -1.961 -43.056 1.00 76.94 87 GLY A C 1
ATOM 682 O O . GLY A 1 87 ? 39.437 -2.021 -43.600 1.00 76.94 87 GLY A O 1
ATOM 683 N N . THR A 1 88 ? 38.061 -1.084 -42.087 1.00 68.62 88 THR A N 1
ATOM 684 C CA . THR A 1 88 ? 39.035 -0.118 -41.547 1.00 68.62 88 THR A CA 1
ATOM 685 C C . THR A 1 88 ? 39.881 -0.684 -40.403 1.00 68.62 88 THR A C 1
ATOM 687 O O . THR A 1 88 ? 40.839 -0.037 -39.980 1.00 68.62 88 THR A O 1
ATOM 690 N N . ASP A 1 89 ? 39.578 -1.899 -39.938 1.00 67.69 89 ASP A N 1
ATOM 691 C CA . ASP A 1 89 ? 40.348 -2.595 -38.907 1.00 67.69 89 ASP A CA 1
ATOM 692 C C . ASP A 1 89 ? 41.648 -3.203 -39.479 1.00 67.69 89 ASP A C 1
ATOM 694 O O . ASP A 1 89 ? 41.660 -3.963 -40.452 1.00 67.69 89 ASP A O 1
ATOM 698 N N . VAL A 1 90 ? 42.785 -2.837 -38.874 1.00 60.34 90 VAL A N 1
ATOM 699 C CA . VAL A 1 90 ? 44.131 -3.183 -39.359 1.00 60.34 90 VAL A CA 1
ATOM 700 C C . VAL A 1 90 ? 44.385 -4.687 -39.208 1.00 60.34 90 VAL A C 1
ATOM 702 O O . VAL A 1 90 ? 44.501 -5.194 -38.095 1.00 60.34 90 VAL A O 1
ATOM 705 N N . GLY A 1 91 ? 44.531 -5.395 -40.333 1.00 64.75 91 GLY A N 1
ATOM 706 C CA . GLY A 1 91 ? 44.887 -6.821 -40.367 1.00 64.75 91 GLY A CA 1
ATOM 707 C C . GLY A 1 91 ? 43.714 -7.799 -40.523 1.00 64.75 91 GLY A C 1
ATOM 708 O O . GLY A 1 91 ? 43.945 -9.008 -40.498 1.00 64.75 91 GLY A O 1
ATOM 709 N N . GLU A 1 92 ? 42.478 -7.324 -40.718 1.00 65.12 92 GLU A N 1
ATOM 710 C CA . GLU A 1 92 ? 41.327 -8.206 -40.958 1.00 65.12 92 GLU A CA 1
ATOM 711 C C . GLU A 1 92 ? 41.252 -8.719 -42.409 1.00 65.12 92 GLU A C 1
ATOM 713 O O . GLU A 1 92 ? 41.489 -8.008 -43.386 1.00 65.12 92 GLU A O 1
ATOM 718 N N . THR A 1 93 ? 40.903 -10.000 -42.558 1.00 68.00 93 THR A N 1
ATOM 719 C CA . THR A 1 93 ? 40.634 -10.624 -43.862 1.00 68.00 93 THR A CA 1
ATOM 720 C C . THR A 1 93 ? 39.276 -10.159 -44.387 1.00 68.00 93 THR A C 1
ATOM 722 O O . THR A 1 93 ? 38.337 -10.007 -43.610 1.00 68.00 93 THR A O 1
ATOM 725 N N . ALA A 1 94 ? 39.133 -9.986 -45.705 1.00 74.56 94 ALA A N 1
ATOM 726 C CA . ALA A 1 94 ? 37.871 -9.557 -46.308 1.00 74.56 94 ALA A CA 1
ATOM 727 C C . ALA A 1 94 ? 36.678 -10.419 -45.837 1.00 74.56 94 ALA A C 1
ATOM 729 O O . ALA A 1 94 ? 36.673 -11.642 -46.002 1.00 74.56 94 ALA A O 1
ATOM 730 N N . LEU A 1 95 ? 35.657 -9.768 -45.268 1.00 80.69 95 LEU A N 1
ATOM 731 C CA . LEU A 1 95 ? 34.448 -10.424 -44.764 1.00 80.69 95 LEU A CA 1
ATOM 732 C C . LEU A 1 95 ? 33.749 -11.240 -45.859 1.00 80.69 95 LEU A C 1
ATOM 734 O O . LEU A 1 95 ? 33.490 -10.740 -46.961 1.00 80.69 95 LEU A O 1
ATOM 738 N N . ARG A 1 96 ? 33.357 -12.478 -45.528 1.00 87.38 96 ARG A N 1
ATOM 739 C CA . ARG A 1 96 ? 32.534 -13.313 -46.418 1.00 87.38 96 ARG A CA 1
ATOM 740 C C . ARG A 1 96 ? 31.146 -12.680 -46.606 1.00 87.38 96 ARG A C 1
ATOM 742 O O . ARG A 1 96 ? 30.645 -12.047 -45.675 1.00 87.38 96 ARG A O 1
ATOM 749 N N . PRO A 1 97 ? 30.461 -12.909 -47.741 1.00 87.56 97 PRO A N 1
ATOM 750 C CA . PRO A 1 97 ? 29.126 -12.351 -47.983 1.00 87.56 97 PRO A CA 1
ATOM 751 C C . PRO A 1 97 ? 28.111 -12.647 -46.867 1.00 87.56 97 PRO A C 1
ATOM 753 O O . PRO A 1 97 ? 27.389 -11.754 -46.440 1.00 87.56 97 PRO A O 1
ATOM 756 N N . SER A 1 98 ? 28.105 -13.868 -46.325 1.00 88.69 98 SER A N 1
ATOM 757 C CA . SER A 1 98 ? 27.221 -14.251 -45.216 1.00 88.69 98 SER A CA 1
ATOM 758 C C . SER A 1 98 ? 27.526 -13.518 -43.903 1.00 88.69 98 SER A C 1
ATOM 760 O O . SER A 1 98 ? 26.603 -13.179 -43.168 1.00 88.69 98 SER A O 1
ATOM 762 N N . GLN A 1 99 ? 28.799 -13.225 -43.616 1.00 88.19 99 GLN A N 1
ATOM 763 C CA . GLN A 1 99 ? 29.200 -12.454 -42.433 1.00 88.19 99 GLN A CA 1
ATOM 764 C C . GLN A 1 99 ? 28.772 -10.988 -42.557 1.00 88.19 99 GLN A C 1
ATOM 766 O O . GLN A 1 99 ? 28.286 -10.415 -41.586 1.00 88.19 99 GLN A O 1
ATOM 771 N N . LYS A 1 100 ? 28.864 -10.406 -43.761 1.00 88.69 100 LYS A N 1
ATOM 772 C CA . LYS A 1 100 ? 28.352 -9.052 -44.030 1.00 88.69 100 LYS A CA 1
ATOM 773 C C . LYS A 1 100 ? 26.847 -8.956 -43.773 1.00 88.69 100 LYS A C 1
ATOM 775 O O . LYS A 1 100 ? 26.412 -8.029 -43.098 1.00 88.69 100 LYS A O 1
ATOM 780 N N . VAL A 1 101 ? 26.069 -9.936 -44.244 1.00 93.12 101 VAL A N 1
ATOM 781 C CA . VAL A 1 101 ? 24.613 -9.989 -44.010 1.00 93.12 101 VAL A CA 1
ATOM 782 C C . VAL A 1 101 ? 24.287 -10.107 -42.518 1.00 93.12 101 VAL A C 1
ATOM 784 O O . VAL A 1 101 ? 23.420 -9.387 -42.029 1.00 93.12 101 VAL A O 1
ATOM 787 N N . LEU A 1 102 ? 25.004 -10.957 -41.770 1.00 93.19 102 LEU A N 1
ATOM 788 C CA . LEU A 1 102 ? 24.826 -11.078 -40.317 1.00 93.19 102 LEU A CA 1
ATOM 789 C C . LEU A 1 102 ? 25.080 -9.744 -39.597 1.00 93.19 102 LEU A C 1
ATOM 791 O O . LEU A 1 102 ? 24.286 -9.336 -38.755 1.00 93.19 102 LEU A O 1
ATOM 795 N N . MET A 1 103 ? 26.160 -9.047 -39.950 1.00 92.12 103 MET A N 1
ATOM 796 C CA . MET A 1 103 ? 26.521 -7.761 -39.346 1.00 92.12 103 MET A CA 1
ATOM 797 C C . MET A 1 103 ? 25.516 -6.654 -39.679 1.00 92.12 103 MET A C 1
ATOM 799 O O . MET A 1 103 ? 25.175 -5.856 -38.809 1.00 92.12 103 MET A O 1
ATOM 803 N N . GLN A 1 104 ? 24.987 -6.630 -40.904 1.00 93.25 104 GLN A N 1
ATOM 804 C CA . GLN A 1 104 ? 23.907 -5.718 -41.295 1.00 93.25 104 GLN A CA 1
ATOM 805 C C . GLN A 1 104 ? 22.611 -6.001 -40.521 1.00 93.25 104 GLN A C 1
ATOM 807 O O . GLN A 1 104 ? 21.959 -5.067 -40.055 1.00 93.25 104 GLN A O 1
ATOM 812 N N . ALA A 1 105 ? 22.260 -7.276 -40.323 1.00 94.44 105 ALA A N 1
ATOM 813 C CA . ALA A 1 105 ? 21.110 -7.660 -39.505 1.00 94.44 105 ALA A CA 1
ATOM 814 C C . ALA A 1 105 ? 21.297 -7.252 -38.032 1.00 94.44 105 ALA A C 1
ATOM 816 O O . ALA A 1 105 ? 20.380 -6.701 -37.425 1.00 94.44 105 ALA A O 1
ATOM 817 N N . GLN A 1 106 ? 22.496 -7.449 -37.473 1.00 94.12 106 GLN A N 1
ATOM 818 C CA . GLN A 1 106 ? 22.822 -7.033 -36.108 1.00 94.12 106 GLN A CA 1
ATOM 819 C C . GLN A 1 106 ? 22.792 -5.505 -35.944 1.00 94.12 106 GLN A C 1
ATOM 821 O O . GLN A 1 106 ? 22.292 -5.001 -34.942 1.00 94.12 106 GLN A O 1
ATOM 826 N N . GLN A 1 107 ? 23.254 -4.752 -36.946 1.00 94.75 107 GLN A N 1
ATOM 827 C CA . GLN A 1 107 ? 23.117 -3.295 -36.983 1.00 94.75 107 GLN A CA 1
ATOM 828 C C . GLN A 1 107 ? 21.644 -2.856 -37.003 1.00 94.75 107 GLN A C 1
ATOM 830 O O . GLN A 1 107 ? 21.275 -1.936 -36.273 1.00 94.75 107 GLN A O 1
ATOM 835 N N . ALA A 1 108 ? 20.801 -3.494 -37.820 1.00 95.62 108 ALA A N 1
ATOM 836 C CA . ALA A 1 108 ? 19.372 -3.187 -37.877 1.00 95.62 108 ALA A CA 1
ATOM 837 C C . ALA A 1 108 ? 18.672 -3.468 -36.536 1.00 95.62 108 ALA A C 1
ATOM 839 O O . ALA A 1 108 ? 17.878 -2.643 -36.086 1.00 95.62 108 ALA A O 1
ATOM 840 N N . LEU A 1 109 ? 19.017 -4.580 -35.876 1.00 95.88 109 LEU A N 1
ATOM 841 C CA . LEU A 1 109 ? 18.532 -4.911 -34.534 1.00 95.88 109 LEU A CA 1
ATOM 842 C C . LEU A 1 109 ? 18.920 -3.834 -33.512 1.00 95.88 109 LEU A C 1
ATOM 844 O O . LEU A 1 109 ? 18.046 -3.301 -32.838 1.00 95.88 109 LEU A O 1
ATOM 848 N N . LEU A 1 110 ? 20.202 -3.461 -33.442 1.00 95.25 110 LEU A N 1
ATOM 849 C CA . LEU A 1 110 ? 20.688 -2.444 -32.501 1.00 95.25 110 LEU A CA 1
ATOM 850 C C . LEU A 1 110 ? 20.031 -1.074 -32.725 1.00 95.25 110 LEU A C 1
ATOM 852 O O . LEU A 1 110 ? 19.688 -0.387 -31.766 1.00 95.25 110 LEU A O 1
ATOM 856 N N . ASN A 1 111 ? 19.809 -0.673 -33.981 1.00 94.44 111 ASN A N 1
ATOM 857 C CA . ASN A 1 111 ? 19.073 0.558 -34.281 1.00 94.44 111 ASN A CA 1
ATOM 858 C C . ASN A 1 111 ? 17.613 0.477 -33.802 1.00 94.44 111 ASN A C 1
ATOM 860 O O . ASN A 1 111 ? 17.116 1.430 -33.205 1.00 94.44 111 ASN A O 1
ATOM 864 N N . ALA A 1 112 ? 16.944 -0.663 -34.008 1.00 95.19 112 ALA A N 1
ATOM 865 C CA . ALA A 1 112 ? 15.579 -0.874 -33.528 1.00 95.19 112 ALA A CA 1
ATOM 866 C C . ALA A 1 112 ? 15.491 -0.859 -31.989 1.00 95.19 112 ALA A C 1
ATOM 868 O O . ALA A 1 112 ? 14.551 -0.285 -31.437 1.00 95.19 112 ALA A O 1
ATOM 869 N N . GLU A 1 113 ? 16.479 -1.428 -31.290 1.00 93.56 113 GLU A N 1
ATOM 870 C CA . GLU A 1 113 ? 16.587 -1.366 -29.825 1.00 93.56 113 GLU A CA 1
ATOM 871 C C . GLU A 1 113 ? 16.776 0.073 -29.323 1.00 93.56 113 GLU A C 1
ATOM 873 O O . GLU A 1 113 ? 16.110 0.489 -28.373 1.00 93.56 113 GLU A O 1
ATOM 878 N N . ILE A 1 114 ? 17.635 0.863 -29.975 1.00 93.00 114 ILE A N 1
ATOM 879 C CA . ILE A 1 114 ? 17.834 2.284 -29.649 1.00 93.00 114 ILE A CA 1
ATOM 880 C C . ILE A 1 114 ? 16.533 3.077 -29.842 1.00 93.00 114 ILE A C 1
ATOM 882 O O . ILE A 1 114 ? 16.165 3.878 -28.979 1.00 93.00 114 ILE A O 1
ATOM 886 N N . ASP A 1 115 ? 15.812 2.849 -30.940 1.00 93.94 115 ASP A N 1
ATOM 887 C CA . ASP A 1 115 ? 14.539 3.525 -31.207 1.00 93.94 115 ASP A CA 1
ATOM 888 C C . ASP A 1 115 ? 13.455 3.134 -30.194 1.00 93.94 115 ASP A C 1
ATOM 890 O O . ASP A 1 115 ? 12.702 3.993 -29.725 1.00 93.94 115 ASP A O 1
ATOM 894 N N . GLN A 1 116 ? 13.387 1.858 -29.804 1.00 92.75 116 GLN A N 1
ATOM 895 C CA . GLN A 1 116 ? 12.495 1.400 -28.738 1.00 92.75 116 GLN A CA 1
ATOM 896 C C . GLN A 1 116 ? 12.822 2.096 -27.410 1.00 92.75 116 GLN A C 1
ATOM 898 O O . GLN A 1 116 ? 11.922 2.589 -26.727 1.00 92.75 116 GLN A O 1
ATOM 903 N N . GLN A 1 117 ? 14.103 2.163 -27.049 1.00 91.12 117 GLN A N 1
ATOM 904 C CA . GLN A 1 117 ? 14.562 2.805 -25.821 1.00 91.12 117 GLN A CA 1
ATOM 905 C C . GLN A 1 117 ? 14.217 4.301 -25.789 1.00 91.12 117 GLN A C 1
ATOM 907 O O . GLN A 1 117 ? 13.749 4.796 -24.765 1.00 91.12 117 GLN A O 1
ATOM 912 N N . ARG A 1 118 ? 14.350 5.013 -26.916 1.00 90.94 118 ARG A N 1
ATOM 913 C CA . ARG A 1 118 ? 13.939 6.424 -27.039 1.00 90.94 118 ARG A CA 1
ATOM 914 C C . ARG A 1 118 ? 12.440 6.614 -26.826 1.00 90.94 118 ARG A C 1
ATOM 916 O O . ARG A 1 118 ? 12.050 7.410 -25.977 1.00 90.94 118 ARG A O 1
ATOM 923 N N . LYS A 1 119 ? 11.607 5.823 -27.509 1.00 90.81 119 LYS A N 1
ATOM 924 C CA . LYS A 1 119 ? 10.142 5.847 -27.324 1.00 90.81 119 LYS A CA 1
ATOM 925 C C . LYS A 1 119 ? 9.742 5.539 -25.882 1.00 90.81 119 LYS A C 1
ATOM 927 O O . LYS A 1 119 ? 8.814 6.130 -25.340 1.00 90.81 119 LYS A O 1
ATOM 932 N N . SER A 1 120 ? 10.469 4.629 -25.239 1.00 87.50 120 SER A N 1
ATOM 933 C CA . SER A 1 120 ? 10.259 4.310 -23.832 1.00 87.50 120 SER A CA 1
ATOM 934 C C . SER A 1 120 ? 10.554 5.492 -22.904 1.00 87.50 120 SER A C 1
ATOM 936 O O . SER A 1 120 ? 9.886 5.622 -21.881 1.00 87.50 120 SER A O 1
ATOM 938 N N . LEU A 1 121 ? 11.535 6.342 -23.226 1.00 88.50 121 LEU A N 1
ATOM 939 C CA . LEU A 1 121 ? 11.823 7.556 -22.456 1.00 88.50 121 LEU A CA 1
ATOM 940 C C . LEU A 1 121 ? 10.763 8.640 -22.663 1.00 88.50 121 LEU A C 1
ATOM 942 O O . LEU A 1 121 ? 10.409 9.319 -21.703 1.00 88.50 121 LEU A O 1
ATOM 946 N N . GLU A 1 122 ? 10.228 8.774 -23.879 1.00 88.81 122 GLU A N 1
ATOM 947 C CA . GLU A 1 122 ? 9.156 9.732 -24.188 1.00 88.81 122 GLU A CA 1
ATOM 948 C C . GLU A 1 122 ? 7.895 9.469 -23.350 1.00 88.81 122 GLU A C 1
ATOM 950 O O . GLU A 1 122 ? 7.289 10.402 -22.828 1.00 88.81 122 GLU A O 1
ATOM 955 N N . GLY A 1 123 ? 7.528 8.195 -23.164 1.00 87.81 123 GLY A N 1
ATOM 956 C CA . GLY A 1 123 ? 6.385 7.801 -22.334 1.00 87.81 123 GLY A CA 1
ATOM 957 C C . GLY A 1 123 ? 6.643 7.830 -20.821 1.00 87.81 123 GLY A C 1
ATOM 958 O O . GLY A 1 123 ? 5.688 7.818 -20.043 1.00 87.81 123 GLY A O 1
ATOM 959 N N . ASN A 1 124 ? 7.909 7.875 -20.390 1.00 89.88 124 ASN A N 1
ATOM 960 C CA . ASN A 1 124 ? 8.283 7.727 -18.981 1.00 89.88 124 ASN A CA 1
ATOM 961 C C . ASN A 1 124 ? 7.699 8.851 -18.107 1.00 89.88 124 ASN A C 1
ATOM 963 O O . ASN A 1 124 ? 7.108 8.582 -17.067 1.00 89.88 124 ASN A O 1
ATOM 967 N N . THR A 1 125 ? 7.766 10.107 -18.553 1.00 85.56 125 THR A N 1
ATOM 968 C CA . THR A 1 125 ? 7.296 11.262 -17.762 1.00 85.56 125 THR A CA 1
ATOM 969 C C . THR A 1 125 ? 5.792 11.215 -17.475 1.00 85.56 125 THR A C 1
ATOM 971 O O . THR A 1 125 ? 5.365 11.474 -16.350 1.00 85.56 125 THR A O 1
ATOM 974 N N . VAL A 1 126 ? 4.977 10.835 -18.464 1.00 89.69 126 VAL A N 1
ATOM 975 C CA . VAL A 1 126 ? 3.515 10.708 -18.317 1.00 89.69 126 VAL A CA 1
ATOM 976 C C . VAL A 1 126 ? 3.151 9.536 -17.405 1.00 89.69 126 VAL A C 1
ATOM 978 O O . VAL A 1 126 ? 2.243 9.648 -16.574 1.00 89.69 126 VAL A O 1
ATOM 981 N N . LEU A 1 127 ? 3.859 8.412 -17.545 1.00 90.88 127 LEU A N 1
ATOM 982 C CA . LEU A 1 127 ? 3.684 7.250 -16.676 1.00 90.88 127 LEU A CA 1
ATOM 983 C C . LEU A 1 127 ? 4.075 7.575 -15.232 1.00 90.88 127 LEU A C 1
ATOM 985 O O . LEU A 1 127 ? 3.331 7.235 -14.313 1.00 90.88 127 LEU A O 1
ATOM 989 N N . GLN A 1 128 ? 5.177 8.298 -15.037 1.00 89.88 128 GLN A N 1
ATOM 990 C CA . GLN A 1 128 ? 5.632 8.744 -13.727 1.00 89.88 128 GLN A CA 1
ATOM 991 C C . GLN A 1 128 ? 4.605 9.668 -13.061 1.00 89.88 128 GLN A C 1
ATOM 993 O O . GLN A 1 128 ? 4.228 9.406 -11.924 1.00 89.88 128 GLN A O 1
ATOM 998 N N . ASP A 1 129 ? 4.091 10.691 -13.756 1.00 90.94 129 ASP A N 1
ATOM 999 C CA . ASP A 1 129 ? 3.045 11.582 -13.217 1.00 90.94 129 ASP A CA 1
ATOM 1000 C C . ASP A 1 129 ? 1.752 10.814 -12.880 1.00 90.94 129 ASP A C 1
ATOM 1002 O O . ASP A 1 129 ? 1.086 11.085 -11.878 1.00 90.94 129 ASP A O 1
ATOM 1006 N N . THR A 1 130 ? 1.402 9.807 -13.685 1.00 91.56 130 THR A N 1
ATOM 1007 C CA . THR A 1 130 ? 0.216 8.977 -13.440 1.00 91.56 130 THR A CA 1
ATOM 1008 C C . THR A 1 130 ? 0.368 8.106 -12.199 1.00 91.56 130 THR A C 1
ATOM 1010 O O . THR A 1 130 ? -0.518 8.115 -11.342 1.00 91.56 130 THR A O 1
ATOM 1013 N N . LEU A 1 131 ? 1.484 7.387 -12.082 1.00 90.56 131 LEU A N 1
ATOM 1014 C CA . LEU A 1 131 ? 1.766 6.539 -10.925 1.00 90.56 131 LEU A CA 1
ATOM 1015 C C . LEU A 1 131 ? 1.961 7.362 -9.654 1.00 90.56 131 LEU A C 1
ATOM 1017 O O . LEU A 1 131 ? 1.525 6.950 -8.585 1.00 90.56 131 LEU A O 1
ATOM 1021 N N . GLN A 1 132 ? 2.546 8.552 -9.771 1.00 89.31 132 GLN A N 1
ATOM 1022 C CA . GLN A 1 132 ? 2.694 9.492 -8.668 1.00 89.31 132 GLN A CA 1
ATOM 1023 C C . GLN A 1 132 ? 1.323 9.885 -8.100 1.00 89.31 132 GLN A C 1
ATOM 1025 O O . GLN A 1 132 ? 1.093 9.761 -6.900 1.00 89.31 132 GLN A O 1
ATOM 1030 N N . LYS A 1 133 ? 0.365 10.247 -8.961 1.00 89.81 133 LYS A N 1
ATOM 1031 C CA . LYS A 1 133 ? -1.010 10.560 -8.536 1.00 89.81 133 LYS A CA 1
ATOM 1032 C C . LYS A 1 133 ? -1.760 9.351 -7.986 1.00 89.81 133 LYS A C 1
ATOM 1034 O O . LYS A 1 133 ? -2.564 9.509 -7.074 1.00 89.81 133 LYS A O 1
ATOM 1039 N N . GLN A 1 134 ? -1.531 8.160 -8.538 1.00 91.06 134 GLN A N 1
ATOM 1040 C CA . GLN A 1 134 ? -2.114 6.926 -8.005 1.00 91.06 134 GLN A CA 1
ATOM 1041 C C . GLN A 1 134 ? -1.581 6.618 -6.607 1.00 91.06 134 GLN A C 1
ATOM 1043 O O . GLN A 1 134 ? -2.373 6.347 -5.711 1.00 91.06 134 GLN A O 1
ATOM 1048 N N . ARG A 1 135 ? -0.268 6.744 -6.398 1.00 88.00 135 ARG A N 1
ATOM 1049 C CA . ARG A 1 135 ? 0.356 6.631 -5.079 1.00 88.00 135 ARG A CA 1
ATOM 1050 C C . ARG A 1 135 ? -0.241 7.643 -4.107 1.00 88.00 135 ARG A C 1
ATOM 1052 O O . ARG A 1 135 ? -0.655 7.255 -3.027 1.00 88.00 135 ARG A O 1
ATOM 1059 N N . ASP A 1 136 ? -0.319 8.916 -4.491 1.00 86.44 136 ASP A N 1
ATOM 1060 C CA . ASP A 1 136 ? -0.846 9.974 -3.621 1.00 86.44 136 ASP A CA 1
ATOM 1061 C C . ASP A 1 136 ? -2.320 9.735 -3.256 1.00 86.44 136 ASP A C 1
ATOM 1063 O O . ASP A 1 136 ? -2.701 9.881 -2.095 1.00 86.44 136 ASP A O 1
ATOM 1067 N N . TYR A 1 137 ? -3.130 9.281 -4.217 1.00 88.62 137 TYR A N 1
ATOM 1068 C CA . TYR A 1 137 ? -4.509 8.857 -3.975 1.00 88.62 137 TYR A CA 1
ATOM 1069 C C . TYR A 1 137 ? -4.600 7.695 -2.988 1.00 88.62 137 TYR A C 1
ATOM 1071 O O . TYR A 1 137 ? -5.362 7.770 -2.027 1.00 88.62 137 TYR A O 1
ATOM 1079 N N . VAL A 1 138 ? -3.824 6.634 -3.207 1.00 88.12 138 VAL A N 1
ATOM 1080 C CA . VAL A 1 138 ? -3.853 5.458 -2.336 1.00 88.12 138 VAL A CA 1
ATOM 1081 C C . VAL A 1 138 ? -3.354 5.801 -0.936 1.00 88.12 138 VAL A C 1
ATOM 1083 O O . VAL A 1 138 ? -3.973 5.374 0.029 1.00 88.12 138 VAL A O 1
ATOM 1086 N N . THR A 1 139 ? -2.325 6.639 -0.798 1.00 85.31 139 THR A N 1
ATOM 1087 C CA . THR A 1 139 ? -1.869 7.143 0.506 1.00 85.31 139 THR A CA 1
ATOM 1088 C C . THR A 1 139 ? -2.985 7.883 1.245 1.00 85.31 139 THR A C 1
ATOM 1090 O O . THR A 1 139 ? -3.226 7.611 2.420 1.00 85.31 139 THR A O 1
ATOM 1093 N N . ALA A 1 140 ? -3.696 8.790 0.566 1.00 85.56 140 ALA A N 1
ATOM 1094 C CA . ALA A 1 140 ? -4.818 9.511 1.164 1.00 85.56 140 ALA A CA 1
ATOM 1095 C C . ALA A 1 140 ? -5.979 8.570 1.532 1.00 85.56 140 ALA A C 1
ATOM 1097 O O . ALA A 1 140 ? -6.556 8.685 2.613 1.00 85.56 140 ALA A O 1
ATOM 1098 N N . ASN A 1 141 ? -6.299 7.605 0.665 1.00 86.88 141 ASN A N 1
ATOM 1099 C CA . ASN A 1 141 ? -7.340 6.617 0.932 1.00 86.88 141 ASN A CA 1
ATOM 1100 C C . ASN A 1 141 ? -6.986 5.709 2.120 1.00 86.88 141 ASN A C 1
ATOM 1102 O O . ASN A 1 141 ? -7.851 5.454 2.951 1.00 86.88 141 ASN A O 1
ATOM 1106 N N . SER A 1 142 ? -5.729 5.274 2.240 1.00 85.12 142 SER A N 1
ATOM 1107 C CA . SER A 1 142 ? -5.249 4.508 3.394 1.00 85.12 142 SER A CA 1
ATOM 1108 C C . SER A 1 142 ? -5.397 5.300 4.691 1.00 85.12 142 SER A C 1
ATOM 1110 O O . SER A 1 142 ? -5.934 4.768 5.654 1.00 85.12 142 SER A O 1
ATOM 1112 N N . ALA A 1 143 ? -5.012 6.581 4.709 1.00 83.81 143 ALA A N 1
ATOM 1113 C CA . ALA A 1 143 ? -5.185 7.433 5.888 1.00 83.81 143 ALA A CA 1
ATOM 1114 C C . ALA A 1 143 ? -6.664 7.574 6.291 1.00 83.81 143 ALA A C 1
ATOM 1116 O O . ALA A 1 143 ? -7.001 7.506 7.474 1.00 83.81 143 ALA A O 1
ATOM 1117 N N . ARG A 1 144 ? -7.567 7.707 5.310 1.00 86.69 144 ARG A N 1
ATOM 1118 C CA . ARG A 1 144 ? -9.014 7.729 5.565 1.00 86.69 144 ARG A CA 1
ATOM 1119 C C . ARG A 1 144 ? -9.524 6.396 6.117 1.00 86.69 144 ARG A C 1
ATOM 1121 O O . ARG A 1 144 ? -10.301 6.395 7.064 1.00 86.69 144 ARG A O 1
ATOM 1128 N N . LEU A 1 145 ? -9.097 5.269 5.546 1.00 88.12 145 LEU A N 1
ATOM 1129 C CA . LEU A 1 145 ? -9.472 3.935 6.028 1.00 88.12 145 LEU A CA 1
ATOM 1130 C C . LEU A 1 145 ? -8.972 3.688 7.457 1.00 88.12 145 LEU A C 1
ATOM 1132 O O . LEU A 1 145 ? -9.713 3.140 8.269 1.00 88.12 145 LEU A O 1
ATOM 1136 N N . GLU A 1 146 ? -7.757 4.133 7.787 1.00 84.88 146 GLU A N 1
ATOM 1137 C CA . GLU A 1 146 ? -7.203 4.073 9.147 1.00 84.88 146 GLU A CA 1
ATOM 1138 C C . GLU A 1 146 ? -8.039 4.894 10.140 1.00 84.88 146 GLU A C 1
ATOM 1140 O O . GLU A 1 146 ? -8.384 4.392 11.212 1.00 84.88 146 GLU A O 1
ATOM 1145 N N . HIS A 1 147 ? -8.433 6.116 9.768 1.00 87.38 147 HIS A N 1
ATOM 1146 C CA . HIS A 1 147 ? -9.331 6.944 10.581 1.00 87.38 147 HIS A CA 1
ATOM 1147 C C . HIS A 1 147 ? -10.705 6.276 10.755 1.00 87.38 147 HIS A C 1
ATOM 1149 O O . HIS A 1 147 ? -11.175 6.068 11.876 1.00 87.38 147 HIS A O 1
ATOM 1155 N N . GLN A 1 148 ? -11.323 5.827 9.661 1.00 88.81 148 GLN A N 1
ATOM 1156 C CA . GLN A 1 148 ? -12.613 5.141 9.704 1.00 88.81 148 GLN A CA 1
ATOM 1157 C C . GLN A 1 148 ? -12.566 3.894 10.601 1.00 88.81 148 GLN A C 1
ATOM 1159 O O . GLN A 1 148 ? -13.518 3.611 11.333 1.00 88.81 148 GLN A O 1
ATOM 1164 N N . LEU A 1 149 ? -11.457 3.155 10.567 1.00 87.56 149 LEU A N 1
ATOM 1165 C CA . LEU A 1 149 ? -11.225 1.999 11.421 1.00 87.56 149 LEU A CA 1
ATOM 1166 C C . LEU A 1 149 ? -11.154 2.394 12.904 1.00 87.56 149 LEU A C 1
ATOM 1168 O O . LEU A 1 149 ? -11.708 1.675 13.736 1.00 87.56 149 LEU A O 1
ATOM 1172 N N . GLN A 1 150 ? -10.546 3.535 13.241 1.00 86.75 150 GLN A N 1
ATOM 1173 C CA . GLN A 1 150 ? -10.540 4.072 14.604 1.00 86.75 150 GLN A CA 1
ATOM 1174 C C . GLN A 1 150 ? -11.963 4.387 15.090 1.00 86.75 150 GLN A C 1
ATOM 1176 O O . GLN A 1 150 ? -12.369 3.904 16.149 1.00 86.75 150 GLN A O 1
ATOM 1181 N N . LEU A 1 151 ? -12.762 5.104 14.293 1.00 89.75 151 LEU A N 1
ATOM 1182 C CA . LEU A 1 151 ? -14.159 5.402 14.637 1.00 89.75 151 LEU A CA 1
ATOM 1183 C C . LEU A 1 151 ? -15.011 4.131 14.780 1.00 89.75 151 LEU A C 1
ATOM 1185 O O . LEU A 1 151 ? -15.846 4.020 15.681 1.00 89.75 151 LEU A O 1
ATOM 1189 N N . LEU A 1 152 ? -14.799 3.143 13.906 1.00 90.56 152 LEU A N 1
ATOM 1190 C CA . LEU A 1 152 ? -15.473 1.848 13.990 1.00 90.56 152 LEU A CA 1
ATOM 1191 C C . LEU A 1 152 ? -15.104 1.098 15.273 1.00 90.56 152 LEU A C 1
ATOM 1193 O O . LEU A 1 152 ? -15.986 0.517 15.904 1.00 90.56 152 LEU A O 1
ATOM 1197 N N . GLN A 1 153 ? -13.836 1.126 15.687 1.00 87.69 153 GLN A N 1
ATOM 1198 C CA . GLN A 1 153 ? -13.400 0.518 16.945 1.00 87.69 153 GLN A CA 1
ATOM 1199 C C . GLN A 1 153 ? -14.023 1.208 18.160 1.00 87.69 153 GLN A C 1
ATOM 1201 O O . GLN A 1 153 ? -14.499 0.521 19.061 1.00 87.69 153 GLN A O 1
ATOM 1206 N N . GLU A 1 154 ? -14.076 2.543 18.180 1.00 89.44 154 GLU A N 1
ATOM 1207 C CA . GLU A 1 154 ? -14.764 3.306 19.232 1.00 89.44 154 GLU A CA 1
ATOM 1208 C C . GLU A 1 154 ? -16.241 2.878 19.348 1.00 89.44 154 GLU A C 1
ATOM 1210 O O . GLU A 1 154 ? -16.747 2.606 20.444 1.00 89.44 154 GLU A O 1
ATOM 1215 N N . ALA A 1 155 ? -16.925 2.729 18.210 1.00 91.62 155 ALA A N 1
ATOM 1216 C CA . ALA A 1 155 ? -18.312 2.275 18.160 1.00 91.62 155 ALA A CA 1
ATOM 1217 C C . ALA A 1 155 ? -18.486 0.810 18.609 1.00 91.62 155 ALA A C 1
ATOM 1219 O O . ALA A 1 155 ? -19.413 0.503 19.357 1.00 91.62 155 ALA A O 1
ATOM 1220 N N . VAL A 1 156 ? -17.604 -0.109 18.197 1.00 90.94 156 VAL A N 1
ATOM 1221 C CA . VAL A 1 156 ? -17.638 -1.518 18.640 1.00 90.94 156 VAL A CA 1
ATOM 1222 C C . VAL A 1 156 ? -17.419 -1.614 20.147 1.00 90.94 156 VAL A C 1
ATOM 1224 O O . VAL A 1 156 ? -18.183 -2.292 20.836 1.00 90.94 156 VAL A O 1
ATOM 1227 N N . ASN A 1 157 ? -16.404 -0.919 20.662 1.00 89.69 157 ASN A N 1
ATOM 1228 C CA . ASN A 1 157 ? -16.026 -0.971 22.070 1.00 89.69 157 ASN A CA 1
ATOM 1229 C C . ASN A 1 157 ? -17.143 -0.433 22.965 1.00 89.69 157 ASN A C 1
ATOM 1231 O O . ASN A 1 157 ? -17.527 -1.100 23.927 1.00 89.69 157 ASN A O 1
ATOM 1235 N N . SER A 1 158 ? -17.713 0.722 22.607 1.00 90.44 158 SER A N 1
ATOM 1236 C CA . SER A 1 158 ? -18.862 1.293 23.318 1.00 90.44 158 SER A CA 1
ATOM 1237 C C . SER A 1 158 ? -20.077 0.367 23.266 1.00 90.44 158 SER A C 1
ATOM 1239 O O . SER A 1 158 ? -20.681 0.100 24.301 1.00 90.44 158 SER A O 1
ATOM 1241 N N . LYS A 1 159 ? -20.402 -0.217 22.102 1.00 92.19 159 LYS A N 1
ATOM 1242 C CA . LYS A 1 159 ? -21.543 -1.137 21.977 1.00 92.19 159 LYS A CA 1
ATOM 1243 C C . LYS A 1 159 ? -21.374 -2.398 22.820 1.00 92.19 159 LYS A C 1
ATOM 1245 O O . LYS A 1 159 ? -22.336 -2.825 23.455 1.00 92.19 159 LYS A O 1
ATOM 1250 N N . ARG A 1 160 ? -20.176 -2.995 22.832 1.00 90.19 160 ARG A N 1
ATOM 1251 C CA . ARG A 1 160 ? -19.862 -4.162 23.671 1.00 90.19 160 ARG A CA 1
ATOM 1252 C C . ARG A 1 160 ? -20.004 -3.824 25.148 1.00 90.19 160 ARG A C 1
ATOM 1254 O O . ARG A 1 160 ? -20.674 -4.564 25.857 1.00 90.19 160 ARG A O 1
ATOM 1261 N N . LEU A 1 161 ? -19.448 -2.693 25.580 1.00 89.44 161 LEU A N 1
ATOM 1262 C CA . LEU A 1 161 ? -19.545 -2.252 26.968 1.00 89.44 161 LEU A CA 1
ATOM 1263 C C . LEU A 1 161 ? -21.005 -2.031 27.381 1.00 89.44 161 LEU A C 1
ATOM 1265 O O . LEU A 1 161 ? -21.448 -2.638 28.347 1.00 89.44 161 LEU A O 1
ATOM 1269 N N . THR A 1 162 ? -21.789 -1.283 26.598 1.00 89.94 162 THR A N 1
ATOM 1270 C CA . THR A 1 162 ? -23.212 -1.040 26.891 1.00 89.94 162 THR A CA 1
ATOM 1271 C C . THR A 1 162 ? -24.040 -2.327 26.922 1.00 89.94 162 THR A C 1
ATOM 1273 O O . THR A 1 162 ? -24.927 -2.466 27.760 1.00 89.94 162 THR A O 1
ATOM 1276 N N . LEU A 1 163 ? -23.785 -3.284 26.020 1.00 87.62 163 LEU A N 1
ATOM 1277 C CA . LEU A 1 163 ? -24.474 -4.580 26.041 1.00 87.62 163 LEU A CA 1
ATOM 1278 C C . LEU A 1 163 ? -24.121 -5.381 27.300 1.00 87.62 163 LEU A C 1
ATOM 1280 O O . LEU A 1 163 ? -25.013 -5.961 27.923 1.00 87.62 163 LEU A O 1
ATOM 1284 N N . THR A 1 164 ? -22.848 -5.382 27.695 1.00 87.19 164 THR A N 1
ATOM 1285 C CA . THR A 1 164 ? -22.389 -6.047 28.916 1.00 87.19 164 THR A CA 1
ATOM 1286 C C . THR A 1 164 ? -22.958 -5.380 30.172 1.00 87.19 164 THR A C 1
ATOM 1288 O O . THR A 1 164 ? -23.479 -6.074 31.040 1.00 87.19 164 THR A O 1
ATOM 1291 N N . GLU A 1 165 ? -22.938 -4.049 30.252 1.00 86.69 165 GLU A N 1
ATOM 1292 C CA . GLU A 1 165 ? -23.523 -3.274 31.354 1.00 86.69 165 GLU A CA 1
ATOM 1293 C C . GLU A 1 165 ? -25.030 -3.501 31.475 1.00 86.69 165 GLU A C 1
ATOM 1295 O O . GLU A 1 165 ? -25.538 -3.706 32.574 1.00 86.69 165 GLU A O 1
ATOM 1300 N N . LYS A 1 166 ? -25.754 -3.524 30.352 1.00 86.81 166 LYS A N 1
ATOM 1301 C CA . LYS A 1 166 ? -27.189 -3.815 30.346 1.00 86.81 166 LYS A CA 1
ATOM 1302 C C . LYS A 1 166 ? -27.476 -5.234 30.841 1.00 86.81 166 LYS A C 1
ATOM 1304 O O . LYS A 1 166 ? -28.357 -5.416 31.673 1.00 86.81 166 LYS A O 1
ATOM 1309 N N . THR A 1 167 ? -26.697 -6.215 30.386 1.00 81.94 167 THR A N 1
ATOM 1310 C CA . THR A 1 167 ? -26.821 -7.612 30.840 1.00 81.94 167 THR A CA 1
ATOM 1311 C C . THR A 1 167 ? -26.548 -7.726 32.345 1.00 81.94 167 THR A C 1
ATOM 1313 O O . THR A 1 167 ? -27.278 -8.411 33.056 1.00 81.94 167 THR A O 1
ATOM 1316 N N . ALA A 1 168 ? -25.541 -7.007 32.850 1.00 80.44 168 ALA A N 1
ATOM 1317 C CA . ALA A 1 168 ? -25.242 -6.915 34.277 1.00 80.44 168 ALA A CA 1
ATOM 1318 C C . ALA A 1 168 ? -26.389 -6.270 35.076 1.00 80.44 168 ALA A C 1
ATOM 1320 O O . ALA A 1 168 ? -26.773 -6.775 36.129 1.00 80.44 168 ALA A O 1
ATOM 1321 N N . GLN A 1 169 ? -26.975 -5.177 34.579 1.00 79.69 169 GLN A N 1
ATOM 1322 C CA . GLN A 1 169 ? -28.098 -4.496 35.235 1.00 79.69 169 GLN A CA 1
ATOM 1323 C C . GLN A 1 169 ? -29.356 -5.371 35.297 1.00 79.69 169 GLN A C 1
ATOM 1325 O O . GLN A 1 169 ? -29.995 -5.440 36.350 1.00 79.69 169 GLN A O 1
ATOM 1330 N N . GLU A 1 170 ? -29.683 -6.066 34.205 1.00 79.00 170 GLU A N 1
ATOM 1331 C CA . GLU A 1 170 ? -30.794 -7.026 34.138 1.00 79.00 170 GLU A CA 1
ATOM 1332 C C . GLU A 1 170 ? -30.588 -8.197 35.112 1.00 79.00 170 GLU A C 1
ATOM 1334 O O . GLU A 1 170 ? -31.538 -8.651 35.747 1.00 79.00 170 GLU A O 1
ATOM 1339 N N . ALA A 1 171 ? -29.345 -8.645 35.304 1.00 68.94 171 ALA A N 1
ATOM 1340 C CA . ALA A 1 171 ? -29.020 -9.727 36.230 1.00 68.94 171 ALA A CA 1
ATOM 1341 C C . ALA A 1 171 ? -29.099 -9.317 37.718 1.00 68.94 171 ALA A C 1
ATOM 1343 O O . ALA A 1 171 ? -29.345 -10.161 38.582 1.00 68.94 171 ALA A O 1
ATOM 1344 N N . VAL A 1 172 ? -28.913 -8.026 38.022 1.00 65.75 172 VAL A N 1
ATOM 1345 C CA . VAL A 1 172 ? -28.969 -7.464 39.386 1.00 65.75 172 VAL A CA 1
ATOM 1346 C C . VAL A 1 172 ? -30.374 -6.982 39.768 1.00 65.75 172 VAL A C 1
ATOM 1348 O O . VAL A 1 172 ? -30.688 -6.913 40.957 1.00 65.75 172 VAL A O 1
ATOM 1351 N N . SER A 1 173 ? -31.237 -6.698 38.787 1.00 62.78 173 SER A N 1
ATOM 1352 C CA . SER A 1 173 ? -32.582 -6.144 38.994 1.00 62.78 173 SER A CA 1
ATOM 1353 C C . SER A 1 173 ? -33.683 -7.151 38.629 1.00 62.78 173 SER A C 1
ATOM 1355 O O . SER A 1 173 ? -34.348 -6.984 37.607 1.00 62.78 173 SER A O 1
ATOM 1357 N N . PRO A 1 174 ? -33.929 -8.205 39.433 1.00 59.91 174 PRO A N 1
ATOM 1358 C CA . PRO A 1 174 ? -35.125 -9.010 39.256 1.00 59.91 174 PRO A CA 1
ATOM 1359 C C . PRO A 1 174 ? -36.325 -8.191 39.749 1.00 59.91 174 PRO A C 1
ATOM 1361 O O . PRO A 1 174 ? -36.546 -8.059 40.954 1.00 59.91 174 PRO A O 1
ATOM 1364 N N . ASP A 1 175 ? -37.097 -7.654 38.806 1.00 56.44 175 ASP A N 1
ATOM 1365 C CA . ASP A 1 175 ? -38.279 -6.799 39.015 1.00 56.44 175 ASP A CA 1
ATOM 1366 C C . ASP A 1 175 ? -39.385 -7.451 39.888 1.00 56.44 175 ASP A C 1
ATOM 1368 O O . ASP A 1 175 ? -40.344 -6.801 40.293 1.00 56.44 175 ASP A O 1
ATOM 1372 N N . GLU A 1 176 ? -39.265 -8.737 40.242 1.00 51.09 176 GLU A N 1
ATOM 1373 C CA . GLU A 1 176 ? -40.363 -9.518 40.826 1.00 51.09 176 GLU A CA 1
ATOM 1374 C C . GLU A 1 176 ? -40.197 -9.981 42.282 1.00 51.09 176 GLU A C 1
ATOM 1376 O O . GLU A 1 176 ? -41.085 -10.672 42.787 1.00 51.09 176 GLU A O 1
ATOM 1381 N N . ALA A 1 177 ? -39.127 -9.644 43.022 1.00 54.69 177 ALA A N 1
ATOM 1382 C CA . ALA A 1 177 ? -38.892 -10.420 44.245 1.00 54.69 177 ALA A CA 1
ATOM 1383 C C . ALA A 1 177 ? -38.256 -9.756 45.475 1.00 54.69 177 ALA A C 1
ATOM 1385 O O . ALA A 1 177 ? -37.378 -10.337 46.118 1.00 54.69 177 ALA A O 1
ATOM 1386 N N . ALA A 1 178 ? -38.818 -8.638 45.938 1.00 57.12 178 ALA A N 1
ATOM 1387 C CA . ALA A 1 178 ? -38.536 -8.102 47.281 1.00 57.12 178 ALA A CA 1
ATOM 1388 C C . ALA A 1 178 ? -38.729 -9.142 48.417 1.00 57.12 178 ALA A C 1
ATOM 1390 O O . ALA A 1 178 ? -38.090 -9.061 49.463 1.00 57.12 178 ALA A O 1
ATOM 1391 N N . ARG A 1 179 ? -39.577 -10.164 48.207 1.00 54.00 179 ARG A N 1
ATOM 1392 C CA . ARG A 1 179 ? -39.775 -11.291 49.141 1.00 54.00 179 ARG A CA 1
ATOM 1393 C C . ARG A 1 179 ? -38.716 -12.396 49.033 1.00 54.00 179 ARG A C 1
ATOM 1395 O O . ARG A 1 179 ? -38.445 -13.056 50.030 1.00 54.00 179 ARG A O 1
ATOM 1402 N N . ILE A 1 180 ? -38.116 -12.597 47.858 1.00 57.44 180 ILE A N 1
ATOM 1403 C CA . ILE A 1 180 ? -37.101 -13.639 47.617 1.00 57.44 180 ILE A CA 1
ATOM 1404 C C . ILE A 1 180 ? -35.721 -13.127 48.069 1.00 57.44 180 ILE A C 1
ATOM 1406 O O . ILE A 1 180 ? -34.946 -13.897 48.623 1.00 57.44 180 ILE A O 1
ATOM 1410 N N . GLN A 1 181 ? -35.466 -11.813 48.001 1.00 57.53 181 GLN A N 1
ATOM 1411 C CA . GLN A 1 181 ? -34.252 -11.160 48.529 1.00 57.53 181 GLN A CA 1
ATOM 1412 C C . GLN A 1 181 ? -34.041 -11.305 50.051 1.00 57.53 181 GLN A C 1
ATOM 1414 O O . GLN A 1 181 ? -32.927 -11.119 50.540 1.00 57.53 181 GLN A O 1
ATOM 1419 N N . ALA A 1 182 ? -35.080 -11.632 50.827 1.00 64.69 182 ALA A N 1
ATOM 1420 C CA . ALA A 1 182 ? -34.943 -11.910 52.259 1.00 64.69 182 ALA A CA 1
ATOM 1421 C C . ALA A 1 182 ? -34.329 -13.296 52.544 1.00 64.69 182 ALA A C 1
ATOM 1423 O O . ALA A 1 182 ? -33.859 -13.537 53.657 1.00 64.69 182 ALA A O 1
ATOM 1424 N N . ASN A 1 183 ? -34.311 -14.198 51.555 1.00 76.00 183 ASN A N 1
ATOM 1425 C CA . ASN A 1 183 ? -33.724 -15.525 51.690 1.00 76.00 183 ASN A CA 1
ATOM 1426 C C . ASN A 1 183 ? -32.183 -15.430 51.615 1.00 76.00 183 ASN A C 1
ATOM 1428 O O . ASN A 1 183 ? -31.658 -14.903 50.632 1.00 76.00 183 ASN A O 1
ATOM 1432 N N . PRO A 1 184 ? -31.441 -15.942 52.614 1.00 77.38 184 PRO A N 1
ATOM 1433 C CA . PRO A 1 184 ? -29.978 -15.889 52.629 1.00 77.38 184 PRO A CA 1
ATOM 1434 C C . PRO A 1 184 ? -29.325 -16.554 51.408 1.00 77.38 184 PRO A C 1
ATOM 1436 O O . PRO A 1 184 ? -28.315 -16.044 50.933 1.00 77.38 184 PRO A O 1
ATOM 1439 N N . LEU A 1 185 ? -29.922 -17.614 50.846 1.00 77.75 185 LEU A N 1
ATOM 1440 C CA . LEU A 1 185 ? -29.428 -18.237 49.610 1.00 77.75 185 LEU A CA 1
ATOM 1441 C C . LEU A 1 185 ? -29.551 -17.287 48.416 1.00 77.75 185 LEU A C 1
ATOM 1443 O O . LEU A 1 185 ? -28.636 -17.166 47.620 1.00 77.75 185 LEU A O 1
ATOM 1447 N N . VAL A 1 186 ? -30.652 -16.544 48.321 1.00 78.19 186 VAL A N 1
ATOM 1448 C CA . VAL A 1 186 ? -30.879 -15.595 47.221 1.00 78.19 186 VAL A CA 1
ATOM 1449 C C . VAL A 1 186 ? -29.931 -14.408 47.328 1.00 78.19 186 VAL A C 1
ATOM 1451 O O . VAL A 1 186 ? -29.439 -13.936 46.311 1.00 78.19 186 VAL A O 1
ATOM 1454 N N . LYS A 1 187 ? -29.638 -13.932 48.546 1.00 75.75 187 LYS A N 1
ATOM 1455 C CA . LYS A 1 187 ? -28.615 -12.896 48.750 1.00 75.75 187 LYS A CA 1
ATOM 1456 C C . LYS A 1 187 ? -27.241 -13.361 48.282 1.00 75.75 187 LYS A C 1
ATOM 1458 O O . LYS A 1 187 ? -26.563 -12.604 47.599 1.00 75.75 187 LYS A O 1
ATOM 1463 N N . GLN A 1 188 ? -26.865 -14.594 48.618 1.00 80.94 188 GLN A N 1
ATOM 1464 C CA . GLN A 1 188 ? -25.604 -15.184 48.179 1.00 80.94 188 GLN A CA 1
ATOM 1465 C C . GLN A 1 188 ? -25.549 -15.319 46.649 1.00 80.94 188 GLN A C 1
ATOM 1467 O O . GLN A 1 188 ? -24.560 -14.922 46.042 1.00 80.94 188 GLN A O 1
ATOM 1472 N N . GLU A 1 189 ? -26.617 -15.801 46.010 1.00 79.94 189 GLU A N 1
ATOM 1473 C CA . GLU A 1 189 ? -26.691 -15.899 44.544 1.00 79.94 189 GLU A CA 1
ATOM 1474 C C . GLU A 1 189 ? -26.663 -14.522 43.859 1.00 79.94 189 GLU A C 1
ATOM 1476 O O . GLU A 1 189 ? -26.014 -14.361 42.829 1.00 79.94 189 GLU A O 1
ATOM 1481 N N . LEU A 1 190 ? -27.306 -13.500 44.434 1.00 78.56 190 LEU A N 1
ATOM 1482 C CA . LEU A 1 190 ? -27.238 -12.122 43.931 1.00 78.56 190 LEU A CA 1
ATOM 1483 C C . LEU A 1 190 ? -25.829 -11.532 44.056 1.00 78.56 190 LEU A C 1
ATOM 1485 O O . LEU A 1 190 ? -25.375 -10.855 43.137 1.00 78.56 190 LEU A O 1
ATOM 1489 N N . GLU A 1 191 ? -25.128 -11.795 45.159 1.00 81.19 191 GLU A N 1
ATOM 1490 C CA . GLU A 1 191 ? -23.737 -11.372 45.347 1.00 81.19 191 GLU A CA 1
ATOM 1491 C C . GLU A 1 191 ? -22.804 -12.067 44.345 1.00 81.19 191 GLU A C 1
ATOM 1493 O O . GLU A 1 191 ? -21.986 -11.409 43.699 1.00 81.19 191 GLU A O 1
ATOM 1498 N N . ILE A 1 192 ? -22.982 -13.375 44.129 1.00 84.44 192 ILE A N 1
ATOM 1499 C CA . ILE A 1 192 ? -22.278 -14.126 43.080 1.00 84.44 192 ILE A CA 1
ATOM 1500 C C . ILE A 1 192 ? -22.580 -13.522 41.702 1.00 84.44 192 ILE A C 1
ATOM 1502 O O . ILE A 1 192 ? -21.668 -13.330 40.899 1.00 84.44 192 ILE A O 1
ATOM 1506 N N . ASN A 1 193 ? -23.834 -13.168 41.425 1.00 82.19 193 ASN A N 1
ATOM 1507 C CA . ASN A 1 193 ? -24.234 -12.575 40.153 1.00 82.19 193 ASN A CA 1
ATOM 1508 C C . ASN A 1 193 ? -23.629 -11.174 39.943 1.00 82.19 193 ASN A C 1
ATOM 1510 O O . ASN A 1 193 ? -23.133 -10.869 38.858 1.00 82.19 193 ASN A O 1
ATOM 1514 N N . GLN A 1 194 ? -23.558 -10.346 40.989 1.00 82.56 194 GLN A N 1
ATOM 1515 C CA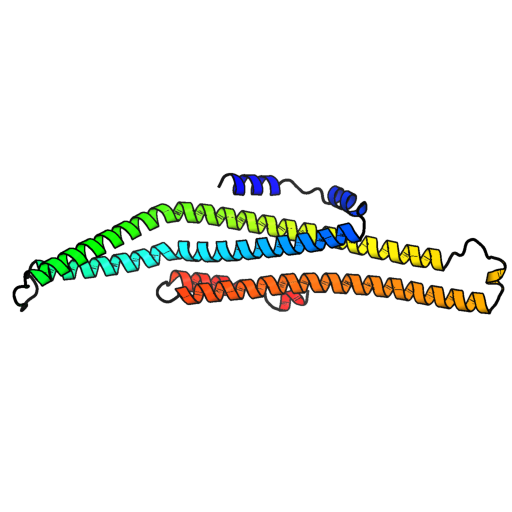 . GLN A 1 194 ? -22.839 -9.067 40.951 1.00 82.56 194 GLN A CA 1
ATOM 1516 C C . GLN A 1 194 ? -21.344 -9.263 40.671 1.00 82.56 194 GLN A C 1
ATOM 1518 O O . GLN A 1 194 ? -20.784 -8.575 39.816 1.00 82.56 194 GLN A O 1
ATOM 1523 N N . GLN A 1 195 ? -20.697 -10.230 41.330 1.00 86.31 195 GLN A N 1
ATOM 1524 C CA . GLN A 1 195 ? -19.288 -10.556 41.084 1.00 86.31 195 GLN A CA 1
ATOM 1525 C C . GLN A 1 195 ? -19.053 -11.051 39.648 1.00 86.31 195 GLN A C 1
ATOM 1527 O O . GLN A 1 195 ? -18.097 -10.625 38.996 1.00 86.31 195 GLN A O 1
ATOM 1532 N N . LEU A 1 196 ? -19.927 -11.921 39.132 1.00 85.62 196 LEU A N 1
ATOM 1533 C CA . LEU A 1 196 ? -19.872 -12.407 37.751 1.00 85.62 196 LEU A CA 1
ATOM 1534 C C . LEU A 1 196 ? -20.090 -11.273 36.744 1.00 85.62 196 LEU A C 1
ATOM 1536 O O . LEU A 1 196 ? -19.353 -11.184 35.765 1.00 85.62 196 LEU A O 1
ATOM 1540 N N . SER A 1 197 ? -21.042 -10.383 37.014 1.00 85.56 197 SER A N 1
ATOM 1541 C CA . SER A 1 197 ? -21.332 -9.203 36.198 1.00 85.56 197 SER A CA 1
ATOM 1542 C C . SER A 1 197 ? -20.138 -8.251 36.134 1.00 85.56 197 SER A C 1
ATOM 1544 O O . SER A 1 197 ? -19.709 -7.872 35.045 1.00 85.56 1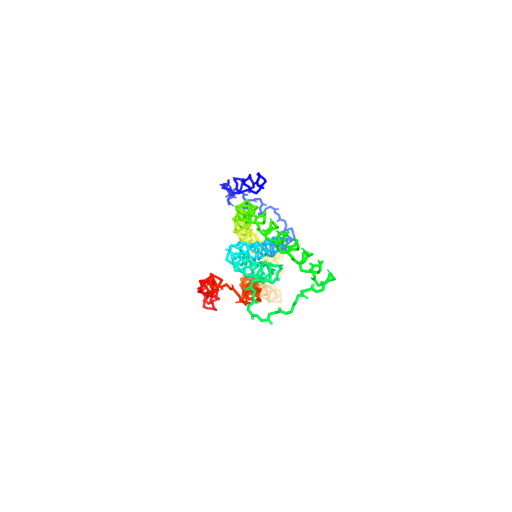97 SER A O 1
ATOM 1546 N N . GLN A 1 198 ? -19.526 -7.935 37.281 1.00 86.50 198 GLN A N 1
ATOM 1547 C CA . GLN A 1 198 ? -18.315 -7.114 37.332 1.00 86.50 198 GLN A CA 1
ATOM 1548 C C . GLN A 1 198 ? -17.165 -7.772 36.563 1.00 86.50 198 GLN A C 1
ATOM 1550 O O . GLN A 1 198 ? -16.463 -7.117 35.793 1.00 86.50 198 GLN A O 1
ATOM 1555 N N . ARG A 1 199 ? -16.997 -9.091 36.719 1.00 87.94 199 ARG A N 1
ATOM 1556 C CA . ARG A 1 199 ? -15.979 -9.855 35.994 1.00 87.94 199 ARG A CA 1
ATOM 1557 C C . ARG A 1 199 ? -16.223 -9.852 34.485 1.00 87.94 199 ARG A C 1
ATOM 1559 O O . ARG A 1 199 ? -15.256 -9.800 33.731 1.00 87.94 199 ARG A O 1
ATOM 1566 N N . LEU A 1 200 ? -17.479 -9.890 34.042 1.00 85.62 200 LEU A N 1
ATOM 1567 C CA . LEU A 1 200 ? -17.850 -9.819 32.629 1.00 85.62 200 LEU A CA 1
ATOM 1568 C C . LEU A 1 200 ? -17.544 -8.438 32.030 1.00 85.62 200 LEU A C 1
ATOM 1570 O O . LEU A 1 200 ? -17.005 -8.369 30.925 1.00 85.62 200 LEU A O 1
ATOM 1574 N N . ILE A 1 201 ? -17.825 -7.353 32.763 1.00 87.00 201 ILE A N 1
ATOM 1575 C CA . ILE A 1 201 ? -17.469 -5.979 32.363 1.00 87.00 201 ILE A CA 1
ATOM 1576 C C . ILE A 1 201 ? -15.951 -5.865 32.198 1.00 87.00 201 ILE A C 1
ATOM 1578 O O . ILE A 1 201 ? -15.481 -5.548 31.108 1.00 87.00 201 ILE A O 1
ATOM 1582 N N . THR A 1 202 ? -15.178 -6.249 33.218 1.00 88.62 202 THR A N 1
ATOM 1583 C CA . THR A 1 202 ? -13.708 -6.211 33.157 1.00 88.62 202 THR A CA 1
ATOM 1584 C C . THR A 1 202 ? -13.149 -7.105 32.045 1.00 88.62 202 THR A C 1
ATOM 1586 O O . THR A 1 202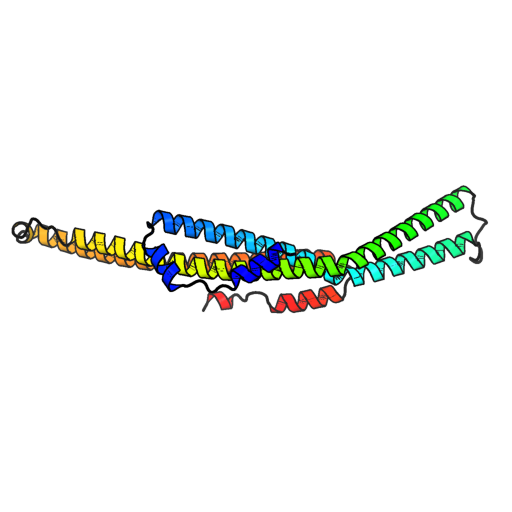 ? -12.209 -6.727 31.349 1.00 88.62 202 THR A O 1
ATOM 1589 N N . ALA A 1 203 ? -13.732 -8.287 31.816 1.00 87.12 203 ALA A N 1
ATOM 1590 C CA . ALA A 1 203 ? -13.341 -9.145 30.697 1.00 87.12 203 ALA A CA 1
ATOM 1591 C C . ALA A 1 203 ? -13.639 -8.496 29.332 1.00 87.12 203 ALA A C 1
ATOM 1593 O O . ALA A 1 203 ? -12.849 -8.651 28.401 1.00 87.12 203 ALA A O 1
ATOM 1594 N N . THR A 1 204 ? -14.740 -7.748 29.216 1.00 84.94 204 THR A N 1
ATOM 1595 C CA . THR A 1 204 ? -15.107 -7.006 27.999 1.00 84.94 204 THR A CA 1
ATOM 1596 C C . THR A 1 204 ? -14.133 -5.855 27.740 1.00 84.94 204 THR A C 1
ATOM 1598 O O . THR A 1 204 ? -13.662 -5.698 26.616 1.00 84.94 204 THR A O 1
ATOM 1601 N N . GLU A 1 205 ? -13.776 -5.086 28.771 1.00 86.88 205 GLU A N 1
ATOM 1602 C CA . GLU A 1 205 ? -12.788 -4.001 28.684 1.00 86.88 205 GLU A CA 1
ATOM 1603 C C . GLU A 1 205 ? -11.410 -4.522 28.257 1.00 86.88 205 GLU A C 1
ATOM 1605 O O . GLU A 1 205 ? -10.826 -4.017 27.296 1.00 86.88 205 GLU A O 1
ATOM 1610 N N . ASN A 1 206 ? -10.932 -5.591 28.901 1.00 88.31 206 ASN A N 1
ATOM 1611 C CA . ASN A 1 206 ? -9.675 -6.245 28.538 1.00 88.31 206 ASN A CA 1
ATOM 1612 C C . ASN A 1 206 ? -9.715 -6.790 27.101 1.00 88.31 206 ASN A C 1
ATOM 1614 O O . ASN A 1 206 ? -8.750 -6.649 26.350 1.00 88.31 206 ASN A O 1
ATOM 1618 N N . GLY A 1 207 ? -10.838 -7.386 26.687 1.00 85.06 207 GLY A N 1
ATOM 1619 C CA . GLY A 1 207 ? -11.034 -7.865 25.317 1.00 85.06 207 GLY A CA 1
ATOM 1620 C C . GLY A 1 207 ? -10.979 -6.740 24.281 1.00 85.06 207 GLY A C 1
ATOM 1621 O O . GLY A 1 207 ? -10.365 -6.900 23.225 1.00 85.06 207 GLY A O 1
ATOM 1622 N N . ASN A 1 208 ? -11.561 -5.581 24.595 1.00 84.88 208 ASN A N 1
ATOM 1623 C CA . ASN A 1 208 ? -11.505 -4.396 23.740 1.00 84.88 208 ASN A CA 1
ATOM 1624 C C . ASN A 1 208 ? -10.068 -3.856 23.609 1.00 84.88 208 ASN A C 1
ATOM 1626 O O . ASN A 1 208 ? -9.632 -3.557 22.497 1.00 84.88 208 ASN A O 1
ATOM 1630 N N . GLN A 1 209 ? -9.307 -3.794 24.709 1.00 85.38 209 GLN A N 1
ATOM 1631 C CA . GLN A 1 209 ? -7.893 -3.389 24.690 1.00 85.38 209 GLN A CA 1
ATOM 1632 C C . GLN A 1 209 ? -7.031 -4.340 23.849 1.00 85.38 209 GLN A C 1
ATOM 1634 O O . GLN A 1 209 ? -6.251 -3.892 23.007 1.00 85.38 209 GLN A O 1
ATOM 1639 N N . LEU A 1 210 ? -7.209 -5.654 24.017 1.00 86.44 210 LEU A N 1
ATOM 1640 C CA . LEU A 1 210 ? -6.501 -6.659 23.219 1.00 86.44 210 LEU A CA 1
ATOM 1641 C C . LEU A 1 210 ? -6.829 -6.543 21.729 1.00 86.44 210 LEU A C 1
ATOM 1643 O O . LEU A 1 210 ? -5.941 -6.677 20.892 1.00 86.44 210 LEU A O 1
ATOM 1647 N N . MET A 1 211 ? -8.086 -6.266 21.379 1.00 80.44 211 MET A N 1
ATOM 1648 C CA . MET A 1 211 ? -8.487 -6.089 19.984 1.00 80.44 211 MET A CA 1
ATOM 1649 C C . MET A 1 211 ? -7.848 -4.842 19.358 1.00 80.44 211 MET A C 1
ATOM 1651 O O . MET A 1 211 ? -7.375 -4.909 18.223 1.00 80.44 211 MET A O 1
ATOM 1655 N N . GLN A 1 212 ? -7.756 -3.735 20.101 1.00 79.38 212 GLN A N 1
ATOM 1656 C CA . GLN A 1 212 ? -7.031 -2.540 19.655 1.00 79.38 212 GLN A CA 1
ATOM 1657 C C . GLN A 1 212 ? -5.542 -2.828 19.430 1.00 79.38 212 GLN A C 1
ATOM 1659 O O . GLN A 1 212 ? -4.995 -2.472 18.386 1.00 79.38 212 GLN A O 1
ATOM 1664 N N . GLN A 1 213 ? -4.888 -3.514 20.372 1.00 85.00 213 GLN A N 1
ATOM 1665 C CA . GLN A 1 213 ? -3.488 -3.921 20.225 1.00 85.00 213 GLN A CA 1
ATOM 1666 C C . GLN A 1 213 ? -3.289 -4.851 19.026 1.00 85.00 213 GLN A C 1
ATOM 1668 O O . GLN A 1 213 ? -2.350 -4.665 18.258 1.00 85.00 213 GLN A O 1
ATOM 1673 N N . ASN A 1 214 ? -4.189 -5.815 18.818 1.00 81.31 214 ASN A N 1
ATOM 1674 C CA . ASN A 1 214 ? -4.115 -6.734 17.687 1.00 81.31 214 ASN A CA 1
ATOM 1675 C C . ASN A 1 214 ? -4.151 -5.988 16.347 1.00 81.31 214 ASN A C 1
ATOM 1677 O O . ASN A 1 214 ? -3.340 -6.275 15.470 1.00 81.31 214 ASN A O 1
ATOM 1681 N N . ILE A 1 215 ? -5.029 -4.991 16.213 1.00 77.12 215 ILE A N 1
ATOM 1682 C CA . ILE A 1 215 ? -5.120 -4.177 14.997 1.00 77.12 215 ILE A CA 1
ATOM 1683 C C . ILE A 1 215 ? -3.856 -3.329 14.802 1.00 77.12 215 ILE A C 1
ATOM 1685 O O . ILE A 1 215 ? -3.327 -3.289 13.692 1.00 77.12 215 ILE A O 1
ATOM 1689 N N . LYS A 1 216 ? -3.319 -2.713 15.866 1.00 80.62 216 LYS A N 1
ATOM 1690 C CA . LYS A 1 216 ? -2.040 -1.983 15.799 1.00 80.62 216 LYS A CA 1
ATOM 1691 C C . LYS A 1 216 ? -0.898 -2.882 15.315 1.00 80.62 216 LYS A C 1
ATOM 1693 O O . LYS A 1 216 ? -0.190 -2.521 14.378 1.00 80.62 216 LYS A O 1
ATOM 1698 N N . VAL A 1 217 ? -0.754 -4.067 15.912 1.00 82.50 217 VAL A N 1
ATOM 1699 C CA . VAL A 1 217 ? 0.283 -5.044 15.544 1.00 82.50 217 VAL A CA 1
ATOM 1700 C C . VAL A 1 217 ? 0.102 -5.521 14.105 1.00 82.50 217 VAL A C 1
ATOM 1702 O O . VAL A 1 217 ? 1.086 -5.621 13.377 1.00 82.50 217 VAL A O 1
ATOM 1705 N N . LYS A 1 218 ? -1.138 -5.781 13.672 1.00 78.38 218 LYS A N 1
ATOM 1706 C CA . LYS A 1 218 ? -1.432 -6.188 12.295 1.00 78.38 218 LYS A CA 1
ATOM 1707 C C . LYS A 1 218 ? -1.006 -5.107 11.297 1.00 78.38 218 LYS A C 1
ATOM 1709 O O . LYS A 1 218 ? -0.244 -5.407 10.383 1.00 78.38 218 LYS A O 1
ATOM 1714 N N . ASN A 1 219 ? -1.400 -3.855 11.532 1.00 75.38 219 ASN A N 1
ATOM 1715 C CA . ASN A 1 219 ? -1.021 -2.725 10.681 1.00 75.38 219 ASN A CA 1
ATOM 1716 C C . ASN A 1 219 ? 0.504 -2.526 10.636 1.00 75.38 219 ASN A C 1
ATOM 1718 O O . ASN A 1 219 ? 1.068 -2.267 9.574 1.00 75.38 219 ASN A O 1
ATOM 1722 N N . TRP A 1 220 ? 1.192 -2.664 11.773 1.00 80.19 220 TRP A N 1
ATOM 1723 C CA . TRP A 1 220 ? 2.652 -2.560 11.823 1.00 80.19 220 TRP A CA 1
ATOM 1724 C C . TRP A 1 220 ? 3.341 -3.696 11.059 1.00 80.19 220 TRP A C 1
ATOM 1726 O O . TRP A 1 220 ? 4.237 -3.443 10.253 1.00 80.19 220 TRP A O 1
ATOM 1736 N N . LEU A 1 221 ? 2.899 -4.941 11.259 1.00 81.12 221 LEU A N 1
ATOM 1737 C CA . LEU A 1 221 ? 3.450 -6.108 10.571 1.00 81.12 221 LEU A CA 1
ATOM 1738 C C . LEU A 1 221 ? 3.285 -5.986 9.054 1.00 81.12 221 LEU A C 1
ATOM 1740 O O . LEU A 1 221 ? 4.215 -6.285 8.307 1.00 81.12 221 LEU A O 1
ATOM 1744 N N . GLU A 1 222 ? 2.121 -5.531 8.596 1.00 70.25 222 GLU A N 1
ATOM 1745 C CA . GLU A 1 222 ? 1.859 -5.312 7.174 1.00 70.25 222 GLU A CA 1
ATOM 1746 C C . GLU A 1 222 ? 2.796 -4.244 6.591 1.00 70.25 222 GLU A C 1
ATOM 1748 O O . GLU A 1 222 ? 3.442 -4.490 5.569 1.00 70.25 222 GLU A O 1
ATOM 1753 N N . ARG A 1 223 ? 2.980 -3.108 7.283 1.00 71.88 223 ARG A N 1
ATOM 1754 C CA . ARG A 1 223 ? 3.950 -2.068 6.886 1.00 71.88 223 ARG A CA 1
ATOM 1755 C C . ARG A 1 223 ? 5.388 -2.604 6.835 1.00 71.88 223 ARG A C 1
ATOM 1757 O O . ARG A 1 223 ? 6.126 -2.289 5.898 1.00 71.88 223 ARG A O 1
ATOM 1764 N N . ALA A 1 224 ? 5.786 -3.435 7.797 1.00 76.00 224 ALA A N 1
ATOM 1765 C CA . ALA A 1 224 ? 7.120 -4.034 7.849 1.00 76.00 224 ALA A CA 1
ATOM 1766 C C . ALA A 1 224 ? 7.363 -5.030 6.698 1.00 76.00 224 ALA A C 1
ATOM 1768 O O . ALA A 1 224 ? 8.350 -4.899 5.968 1.00 76.00 224 ALA A O 1
ATOM 1769 N N . LEU A 1 225 ? 6.438 -5.975 6.479 1.00 73.06 225 LEU A N 1
ATOM 1770 C CA . LEU A 1 225 ? 6.481 -6.924 5.355 1.00 73.06 225 LEU A CA 1
ATOM 1771 C C . LEU A 1 225 ? 6.527 -6.198 4.010 1.00 73.06 225 LEU A C 1
ATOM 1773 O O . LEU A 1 225 ? 7.207 -6.625 3.074 1.00 73.06 225 LEU A O 1
ATOM 1777 N N . GLN A 1 226 ? 5.809 -5.084 3.913 1.00 66.81 226 GLN A N 1
ATOM 1778 C CA . GLN A 1 226 ? 5.782 -4.284 2.708 1.00 66.81 226 GLN A CA 1
ATOM 1779 C C . GLN A 1 226 ? 7.127 -3.604 2.436 1.00 66.81 226 GLN A C 1
ATOM 1781 O O . GLN A 1 226 ? 7.632 -3.637 1.310 1.00 66.81 226 GLN A O 1
ATOM 1786 N N . SER A 1 227 ? 7.742 -3.027 3.465 1.00 70.81 227 SER A N 1
ATOM 1787 C CA . SER A 1 227 ? 9.081 -2.462 3.329 1.00 70.81 227 SER A CA 1
ATOM 1788 C C . SER A 1 227 ? 10.104 -3.522 2.905 1.00 70.81 227 SER A C 1
ATOM 1790 O O . SER A 1 227 ? 10.910 -3.291 2.002 1.00 70.81 227 SER A O 1
ATOM 1792 N N . GLU A 1 228 ? 10.011 -4.730 3.466 1.00 74.88 228 GLU A N 1
ATOM 1793 C CA . GLU A 1 228 ? 10.863 -5.856 3.081 1.00 74.88 228 GLU A CA 1
ATOM 1794 C C . GLU A 1 228 ? 10.713 -6.213 1.590 1.00 74.88 228 GLU A C 1
ATOM 1796 O O . GLU A 1 228 ? 11.717 -6.367 0.888 1.00 74.88 228 GLU A O 1
ATOM 1801 N N . ARG A 1 229 ? 9.476 -6.317 1.079 1.00 68.94 229 ARG A N 1
ATOM 1802 C CA . ARG A 1 229 ? 9.221 -6.588 -0.349 1.00 68.94 229 ARG A CA 1
ATOM 1803 C C . ARG A 1 229 ? 9.789 -5.492 -1.244 1.00 68.94 229 ARG A C 1
ATOM 1805 O O . ARG A 1 229 ? 10.495 -5.810 -2.200 1.00 68.94 229 ARG A O 1
ATOM 1812 N N . ASN A 1 230 ? 9.547 -4.227 -0.899 1.00 67.50 230 ASN A N 1
ATOM 1813 C CA . ASN A 1 230 ? 10.079 -3.083 -1.642 1.00 67.50 230 ASN A CA 1
ATOM 1814 C C . ASN A 1 230 ? 11.608 -3.129 -1.730 1.00 67.50 230 ASN A C 1
ATOM 1816 O O . ASN A 1 230 ? 12.169 -2.948 -2.810 1.00 67.50 230 ASN A O 1
ATOM 1820 N N . ILE A 1 231 ? 12.285 -3.415 -0.615 1.00 70.12 231 ILE A N 1
ATOM 1821 C CA . ILE A 1 231 ? 13.744 -3.536 -0.574 1.00 70.12 231 ILE A CA 1
ATOM 1822 C C . ILE A 1 231 ? 14.214 -4.718 -1.434 1.00 70.12 231 ILE A C 1
ATOM 1824 O O . ILE A 1 231 ? 15.144 -4.560 -2.223 1.00 70.12 231 ILE A O 1
ATOM 1828 N N . LYS A 1 232 ? 13.569 -5.890 -1.344 1.00 68.81 232 LYS A N 1
ATOM 1829 C CA . LYS A 1 232 ? 13.933 -7.074 -2.147 1.00 68.81 232 LYS A CA 1
ATOM 1830 C C . LYS A 1 232 ? 13.814 -6.830 -3.650 1.00 68.81 232 LYS A C 1
ATOM 1832 O O . LYS A 1 232 ? 14.730 -7.180 -4.396 1.00 68.81 232 LYS A O 1
ATOM 1837 N N . GLU A 1 233 ? 12.716 -6.226 -4.097 1.00 65.38 233 GLU A N 1
ATOM 1838 C CA . GLU A 1 233 ? 12.500 -5.917 -5.516 1.00 65.38 233 GLU A CA 1
ATOM 1839 C C . GLU A 1 233 ? 13.519 -4.900 -6.033 1.00 65.38 233 GLU A C 1
ATOM 1841 O O . GLU A 1 233 ? 14.081 -5.066 -7.116 1.00 65.38 233 GLU A O 1
ATOM 1846 N N . GLN A 1 234 ? 13.839 -3.891 -5.227 1.00 61.03 234 GLN A N 1
ATOM 1847 C CA . GLN A 1 234 ? 14.840 -2.891 -5.582 1.00 61.03 234 GLN A CA 1
ATOM 1848 C C . GLN A 1 234 ? 16.267 -3.467 -5.582 1.00 61.03 234 GLN A C 1
ATOM 1850 O O . GLN A 1 234 ? 17.058 -3.134 -6.465 1.00 61.03 234 GLN A O 1
ATOM 1855 N N . ILE A 1 235 ? 16.599 -4.403 -4.683 1.00 63.38 235 ILE A N 1
ATOM 1856 C CA . ILE A 1 235 ? 17.890 -5.113 -4.699 1.00 63.38 235 ILE A CA 1
ATOM 1857 C C . ILE A 1 235 ? 18.068 -5.934 -5.983 1.00 63.38 235 ILE A C 1
ATOM 1859 O O . ILE A 1 235 ? 19.167 -5.972 -6.537 1.00 63.38 235 ILE A O 1
ATOM 1863 N N . ALA A 1 236 ? 17.009 -6.557 -6.505 1.00 61.38 236 ALA A N 1
ATOM 1864 C CA . ALA A 1 236 ? 17.094 -7.329 -7.748 1.00 61.38 236 ALA A CA 1
ATOM 1865 C C . ALA A 1 236 ? 17.499 -6.465 -8.965 1.00 61.38 236 ALA A C 1
ATOM 1867 O O . ALA A 1 236 ? 18.124 -6.969 -9.901 1.00 61.38 236 ALA A O 1
ATOM 1868 N N . VAL A 1 237 ? 17.207 -5.159 -8.931 1.00 57.62 237 VAL A N 1
ATOM 1869 C CA . VAL A 1 237 ? 17.490 -4.193 -10.009 1.00 57.62 237 VAL A CA 1
ATOM 1870 C C . VAL A 1 237 ? 18.870 -3.518 -9.862 1.00 57.62 237 VAL A C 1
ATOM 1872 O O . VAL A 1 237 ? 19.357 -2.899 -10.809 1.00 57.62 237 VAL A O 1
ATOM 1875 N N . LEU A 1 238 ? 19.570 -3.689 -8.730 1.00 54.62 238 LEU A N 1
ATOM 1876 C CA . LEU A 1 238 ? 20.845 -3.017 -8.407 1.00 54.62 238 LEU A CA 1
ATOM 1877 C C . LEU A 1 238 ? 22.028 -3.305 -9.345 1.00 54.62 238 LEU A C 1
ATOM 1879 O O . LEU A 1 238 ? 23.044 -2.619 -9.250 1.00 54.62 238 LEU A O 1
ATOM 1883 N N . LYS A 1 239 ? 21.947 -4.261 -10.276 1.00 53.47 239 LYS A N 1
ATOM 1884 C CA . LYS A 1 239 ? 23.083 -4.620 -11.149 1.00 53.47 239 LYS A CA 1
ATOM 1885 C C . LYS A 1 239 ? 23.473 -3.554 -12.201 1.00 53.47 239 LYS A C 1
ATOM 1887 O O . LYS A 1 239 ? 24.216 -3.880 -13.121 1.00 53.47 239 LYS A O 1
ATOM 1892 N N . GLY A 1 240 ? 23.042 -2.291 -12.079 1.00 56.31 240 GLY A N 1
ATOM 1893 C CA . GLY A 1 240 ? 23.460 -1.234 -13.014 1.00 56.31 240 GLY A CA 1
ATOM 1894 C C . GLY A 1 240 ? 22.954 0.199 -12.793 1.00 56.31 240 GLY A C 1
ATOM 1895 O O . GLY A 1 240 ? 22.924 0.942 -13.771 1.00 56.31 240 GLY A O 1
ATOM 1896 N N . SER A 1 241 ? 22.534 0.605 -11.584 1.00 64.50 241 SER A N 1
ATOM 1897 C CA . SER A 1 241 ? 22.069 1.985 -11.316 1.00 64.50 241 SER A CA 1
ATOM 1898 C C . SER A 1 241 ? 22.610 2.536 -9.992 1.00 64.50 241 SER A C 1
ATOM 1900 O O . SER A 1 241 ? 22.365 1.966 -8.928 1.00 64.50 241 SER A O 1
ATOM 1902 N N . LEU A 1 242 ? 23.328 3.663 -10.059 1.00 67.31 242 LEU A N 1
ATOM 1903 C CA . LEU A 1 242 ? 23.816 4.423 -8.901 1.00 67.31 242 LEU A CA 1
ATOM 1904 C C . LEU A 1 242 ? 22.692 5.258 -8.267 1.00 67.31 242 LEU A C 1
ATOM 1906 O O . LEU A 1 242 ? 22.689 5.484 -7.059 1.00 67.31 242 LEU A O 1
ATOM 1910 N N . LEU A 1 243 ? 21.707 5.698 -9.056 1.00 68.62 243 LEU A N 1
ATOM 1911 C CA . LEU A 1 243 ? 20.540 6.412 -8.534 1.00 68.62 243 LEU A CA 1
ATOM 1912 C C . LEU A 1 243 ? 19.721 5.520 -7.582 1.00 68.62 243 LEU A C 1
ATOM 1914 O O . LEU A 1 243 ? 19.250 5.981 -6.542 1.00 68.62 243 LEU A O 1
ATOM 1918 N N . LEU A 1 244 ? 19.605 4.228 -7.902 1.00 64.88 244 LEU A N 1
ATOM 1919 C CA . LEU A 1 244 ? 18.871 3.255 -7.095 1.00 64.88 244 LEU A CA 1
ATOM 1920 C C . LEU A 1 244 ? 19.502 3.015 -5.718 1.00 64.88 244 LEU A C 1
ATOM 1922 O O . LEU A 1 244 ? 18.773 2.880 -4.739 1.00 64.88 244 LEU A O 1
ATOM 1926 N N . SER A 1 245 ? 20.835 3.009 -5.603 1.00 67.12 245 SER A N 1
ATOM 1927 C CA . SER A 1 245 ? 21.500 2.840 -4.301 1.00 67.12 245 SER A CA 1
ATOM 1928 C C . SER A 1 245 ? 21.206 4.006 -3.353 1.00 67.12 245 SER A C 1
ATOM 1930 O O . SER A 1 245 ? 21.007 3.799 -2.157 1.00 67.12 245 SER A O 1
ATOM 1932 N N . ARG A 1 246 ? 21.087 5.226 -3.891 1.00 70.50 246 ARG A N 1
ATOM 1933 C CA . ARG A 1 246 ? 20.678 6.409 -3.126 1.00 70.50 246 ARG A CA 1
ATOM 1934 C C . ARG A 1 246 ? 19.212 6.340 -2.694 1.00 70.50 246 ARG A C 1
ATOM 1936 O O . ARG A 1 246 ? 18.916 6.668 -1.548 1.00 70.50 246 ARG A O 1
ATOM 1943 N N . ILE A 1 247 ? 18.317 5.902 -3.584 1.00 68.50 247 ILE A N 1
ATOM 1944 C CA . ILE A 1 247 ? 16.891 5.707 -3.268 1.00 68.50 247 ILE A CA 1
ATOM 1945 C C . ILE A 1 247 ? 16.733 4.665 -2.153 1.00 68.50 247 ILE A C 1
ATOM 1947 O O . ILE A 1 247 ? 16.029 4.914 -1.178 1.00 68.50 247 ILE A O 1
ATOM 1951 N N . LEU A 1 248 ? 17.449 3.544 -2.252 1.00 61.84 248 LEU A N 1
ATOM 1952 C CA . LEU A 1 248 ? 17.459 2.491 -1.237 1.00 61.84 248 LEU A CA 1
ATOM 1953 C C . LEU A 1 248 ? 17.966 2.987 0.117 1.00 61.84 248 LEU A C 1
ATOM 1955 O O . LEU A 1 248 ? 17.342 2.711 1.136 1.00 61.84 248 LEU A O 1
ATOM 1959 N N . TYR A 1 249 ? 19.058 3.753 0.134 1.00 65.69 249 TYR A N 1
ATOM 1960 C CA . TYR A 1 249 ? 19.587 4.321 1.373 1.00 65.69 249 TYR A CA 1
ATOM 1961 C C . TYR A 1 249 ? 18.583 5.271 2.045 1.00 65.69 249 TYR A C 1
ATOM 1963 O O . TYR A 1 249 ? 18.416 5.247 3.262 1.00 65.69 249 TYR A O 1
ATOM 1971 N N . GLN A 1 250 ? 17.863 6.071 1.254 1.00 66.06 250 GLN A N 1
ATOM 1972 C CA . GLN A 1 250 ? 16.831 6.971 1.766 1.00 66.06 250 GLN A CA 1
ATOM 1973 C C . GLN A 1 250 ? 15.602 6.206 2.288 1.00 66.06 250 GLN A C 1
ATOM 1975 O O . GLN A 1 250 ? 15.059 6.574 3.325 1.00 66.06 250 GLN A O 1
ATOM 1980 N N . GLN A 1 251 ? 15.195 5.118 1.624 1.00 64.62 251 GLN A N 1
ATOM 1981 C CA . GLN A 1 251 ? 14.089 4.268 2.084 1.00 64.62 251 GLN A CA 1
ATOM 1982 C C . GLN A 1 251 ? 14.447 3.436 3.324 1.00 64.62 251 GLN A C 1
ATOM 1984 O O . GLN A 1 251 ? 13.596 3.230 4.187 1.00 64.62 251 GLN A O 1
ATOM 1989 N N . GLN A 1 252 ? 15.705 3.004 3.458 1.00 61.84 252 GLN A N 1
ATOM 1990 C CA . GLN A 1 252 ? 16.187 2.305 4.652 1.00 61.84 252 GLN A CA 1
ATOM 1991 C C . GLN A 1 252 ? 16.078 3.185 5.907 1.00 61.84 252 GLN A C 1
ATOM 1993 O O . GLN A 1 252 ? 15.782 2.679 6.983 1.00 61.84 252 GLN A O 1
ATOM 1998 N N . GLN A 1 253 ? 16.259 4.502 5.782 1.00 62.22 253 GLN A N 1
ATOM 1999 C CA . GLN A 1 253 ? 16.069 5.428 6.905 1.00 62.22 253 GLN A CA 1
ATOM 2000 C C . GLN A 1 253 ? 14.599 5.618 7.305 1.00 62.22 253 GLN A C 1
ATOM 2002 O O . GLN A 1 253 ? 14.333 6.044 8.422 1.00 62.22 253 GLN A O 1
ATOM 2007 N N . THR A 1 254 ? 13.652 5.306 6.416 1.00 62.84 254 THR A N 1
ATOM 2008 C CA . THR A 1 254 ? 12.204 5.402 6.674 1.00 62.84 254 THR A CA 1
ATOM 2009 C C . THR A 1 254 ? 11.572 4.070 7.085 1.00 62.84 254 THR A C 1
ATOM 2011 O O . THR A 1 254 ? 10.348 3.957 7.110 1.00 62.84 254 THR A O 1
ATOM 2014 N N . LEU A 1 255 ? 12.383 3.041 7.356 1.00 60.25 255 LEU A N 1
ATOM 2015 C CA . LEU A 1 255 ? 11.894 1.776 7.899 1.00 60.25 255 L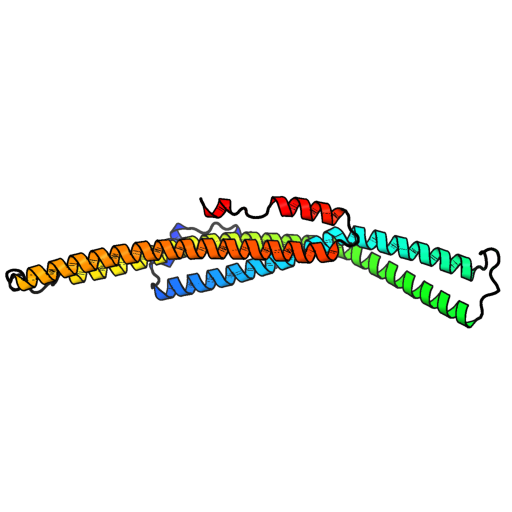EU A CA 1
ATOM 2016 C C . LEU A 1 255 ? 11.196 2.025 9.248 1.00 60.25 255 LEU A C 1
ATOM 2018 O O . LEU A 1 255 ? 11.764 2.729 10.082 1.00 60.25 255 LEU A O 1
ATOM 2022 N N . PRO A 1 256 ? 10.009 1.439 9.486 1.00 58.47 256 PRO A N 1
ATOM 2023 C CA . PRO A 1 256 ? 9.378 1.501 10.797 1.00 58.47 256 PRO A CA 1
ATOM 2024 C C . PRO A 1 256 ? 10.281 0.802 11.820 1.00 58.47 256 PRO A C 1
ATOM 2026 O O . PRO A 1 256 ? 10.623 -0.375 11.665 1.00 58.47 256 PRO A O 1
ATOM 2029 N N . SER A 1 257 ? 10.699 1.541 12.845 1.00 57.19 257 SER A N 1
ATOM 2030 C CA . SER A 1 257 ? 11.492 1.007 13.954 1.00 57.19 257 SER A CA 1
ATOM 2031 C C . SER A 1 257 ? 10.586 0.254 14.926 1.00 57.19 257 SER A C 1
ATOM 2033 O O . SER A 1 257 ? 9.442 0.643 15.150 1.00 57.19 257 SER A O 1
ATOM 2035 N N . ALA A 1 258 ? 11.098 -0.823 15.528 1.00 54.06 258 ALA A N 1
ATOM 2036 C CA . ALA A 1 258 ? 10.362 -1.597 16.531 1.00 54.06 258 ALA A CA 1
ATOM 2037 C C . ALA A 1 258 ? 9.926 -0.747 17.744 1.00 54.06 258 ALA A C 1
ATOM 2039 O O . ALA A 1 258 ? 8.913 -1.060 18.359 1.00 54.06 258 ALA A O 1
ATOM 2040 N N . ASP A 1 259 ? 10.623 0.360 18.017 1.00 54.56 259 ASP A N 1
ATOM 2041 C CA . ASP A 1 259 ? 10.283 1.321 19.075 1.00 54.56 259 ASP A CA 1
ATOM 2042 C C . ASP A 1 259 ? 8.894 1.971 18.892 1.00 54.56 259 ASP A C 1
ATOM 2044 O O . ASP A 1 259 ? 8.276 2.373 19.873 1.00 54.56 259 ASP A O 1
ATOM 2048 N N . GLU A 1 260 ? 8.343 2.028 17.669 1.00 55.03 260 GLU A N 1
ATOM 2049 C CA . GLU A 1 260 ? 6.991 2.566 17.411 1.00 55.03 260 GLU A CA 1
ATOM 2050 C C . GLU A 1 260 ? 5.861 1.662 17.942 1.00 55.03 260 GLU A C 1
ATOM 2052 O O . GLU A 1 260 ? 4.708 2.086 18.010 1.00 55.03 260 GLU A O 1
ATOM 2057 N N . LEU A 1 261 ? 6.166 0.414 18.318 1.00 50.53 261 LEU A N 1
ATOM 2058 C CA . LEU A 1 261 ? 5.217 -0.493 18.972 1.00 50.53 261 LEU A CA 1
ATOM 2059 C C . LEU A 1 261 ? 5.123 -0.272 20.489 1.00 50.53 261 LEU A C 1
ATOM 2061 O O . LEU A 1 261 ? 4.168 -0.752 21.102 1.00 50.53 261 LEU A O 1
ATOM 2065 N N . GLU A 1 262 ? 6.105 0.404 21.095 1.00 45.12 262 GLU A N 1
ATOM 2066 C CA . GLU A 1 262 ? 6.184 0.602 22.551 1.00 45.12 262 GLU A CA 1
ATOM 2067 C C . GLU A 1 262 ? 5.486 1.887 23.035 1.00 45.12 262 GLU A C 1
ATOM 2069 O O . GLU A 1 262 ? 5.301 2.061 24.242 1.00 45.12 262 GLU A O 1
ATOM 2074 N N . THR A 1 263 ? 5.053 2.757 22.113 1.00 40.78 263 THR A N 1
ATOM 2075 C CA . THR A 1 263 ? 4.284 3.992 22.381 1.00 40.78 263 THR A CA 1
ATOM 2076 C C . THR A 1 263 ? 2.799 3.843 22.055 1.00 40.78 263 THR A C 1
ATOM 2078 O O . THR A 1 263 ? 1.957 4.249 22.887 1.00 40.78 263 THR A O 1
#

Organism: Escherichia coli (NCBI:txid562)

InterPro domains:
  IPR024393 Mechanosensitive ion channel MscS, porin domain [PF12795] (1-188)